Protein AF-A0A964EAK9-F1 (afdb_monomer_lite)

Radius of gyration: 50.0 Å; chains: 1; bounding box: 114×49×132 Å

Sequence (272 aa):
MLSTKRKQGSFWQPLFATLGVVGVLYLIAIIVISNFIPGSWEERGTIGDSFGIVNSVFTALAFAAVVVSLWYQRKELQSTLEEVQASERSHSESLRAQEKAIEALKEQTVALYRPYIVARMEIRESAKFSLIIENTGRTAAKKLRLQTDLDFVYPGGFGYKVQSDQGKLSEAYAFNNEIDTFAPGQKLFYHIAIGGYIREEDPDFQNHSPRFTIEAIYSFDGDERTKEVTVIDLRTFYDGFVDELRSDKALENISKHIESIDQTLKSKLAKL

Structure (mmCIF, N/CA/C/O backbone):
data_AF-A0A964EAK9-F1
#
_entry.id   AF-A0A964EAK9-F1
#
loop_
_atom_site.group_PDB
_atom_site.id
_atom_site.type_symbol
_atom_site.label_atom_id
_atom_site.label_alt_id
_atom_site.label_comp_id
_atom_site.label_asym_id
_atom_site.label_entity_id
_atom_site.label_seq_id
_atom_site.pdbx_PDB_ins_code
_atom_site.Cartn_x
_atom_site.Cartn_y
_atom_site.Cartn_z
_atom_site.occupancy
_atom_site.B_iso_or_equiv
_atom_site.auth_seq_id
_atom_site.auth_comp_id
_atom_site.auth_asym_id
_atom_site.auth_atom_id
_atom_site.pdbx_PDB_model_num
ATOM 1 N N . MET A 1 1 ? 7.700 -25.586 -33.124 1.00 43.12 1 MET A N 1
ATOM 2 C CA . MET A 1 1 ? 8.738 -26.334 -33.865 1.00 43.12 1 MET A CA 1
ATOM 3 C C . MET A 1 1 ? 8.634 -25.951 -35.343 1.00 43.12 1 MET A C 1
ATOM 5 O O . MET A 1 1 ? 7.925 -26.604 -36.088 1.00 43.12 1 MET A O 1
ATOM 9 N N . LEU A 1 2 ? 9.252 -24.839 -35.756 1.00 40.69 2 LEU A N 1
ATOM 10 C CA . LEU A 1 2 ? 9.364 -24.444 -37.168 1.00 40.69 2 LEU A CA 1
ATOM 11 C C . LEU A 1 2 ? 10.773 -23.885 -37.380 1.00 40.69 2 LEU A C 1
ATOM 13 O O . LEU A 1 2 ? 11.074 -22.752 -37.020 1.00 40.69 2 LEU A O 1
ATOM 17 N N . SER A 1 3 ? 11.653 -24.747 -37.886 1.00 47.12 3 SER A N 1
ATOM 18 C CA . SER A 1 3 ? 13.026 -24.421 -38.259 1.00 47.12 3 SER A CA 1
ATOM 19 C C . SER A 1 3 ? 13.022 -23.857 -39.677 1.00 47.12 3 SER A C 1
ATOM 21 O O . SER A 1 3 ? 12.903 -24.596 -40.653 1.00 47.12 3 SER A O 1
ATOM 23 N N . THR A 1 4 ? 13.152 -22.542 -39.811 1.00 51.62 4 THR A N 1
ATOM 24 C CA . THR A 1 4 ? 13.467 -21.904 -41.089 1.00 51.62 4 THR A CA 1
ATOM 25 C C . THR A 1 4 ? 14.982 -21.935 -41.290 1.00 51.62 4 THR A C 1
ATOM 27 O O . THR A 1 4 ? 15.719 -21.050 -40.858 1.00 51.62 4 THR A O 1
ATOM 30 N N . LYS A 1 5 ? 15.475 -22.983 -41.963 1.00 50.75 5 LYS A N 1
ATOM 31 C CA . LYS A 1 5 ? 16.841 -23.013 -42.508 1.00 50.75 5 LYS A CA 1
ATOM 32 C C . LYS A 1 5 ? 16.989 -21.901 -43.555 1.00 50.75 5 LYS A C 1
ATOM 34 O O . LYS A 1 5 ? 16.671 -22.097 -44.726 1.00 50.75 5 LYS A O 1
ATOM 39 N N . ARG A 1 6 ? 17.499 -20.733 -43.152 1.00 48.44 6 ARG A N 1
ATOM 40 C CA . ARG A 1 6 ? 18.043 -19.743 -44.093 1.00 48.44 6 ARG A CA 1
ATOM 41 C C . ARG A 1 6 ? 19.269 -20.360 -44.767 1.00 48.44 6 ARG A C 1
ATOM 43 O O . ARG A 1 6 ? 20.269 -20.623 -44.105 1.00 48.44 6 ARG A O 1
ATOM 50 N N . LYS A 1 7 ? 19.193 -20.595 -46.083 1.00 55.94 7 LYS A N 1
ATOM 51 C CA . LYS A 1 7 ? 20.372 -20.840 -46.924 1.00 55.94 7 LYS A CA 1
ATOM 52 C C . LYS A 1 7 ? 21.307 -19.638 -46.763 1.00 55.94 7 LYS A C 1
ATOM 54 O O . LYS A 1 7 ? 21.027 -18.571 -47.301 1.00 55.94 7 LYS A O 1
ATOM 59 N N . GLN A 1 8 ? 22.396 -19.808 -46.017 1.00 55.97 8 GLN A N 1
ATOM 60 C CA . GLN A 1 8 ? 23.551 -18.920 -46.097 1.00 55.97 8 GLN A CA 1
ATOM 61 C C . GLN A 1 8 ? 24.128 -19.068 -47.508 1.00 55.97 8 GLN A C 1
ATOM 63 O O . GLN A 1 8 ? 24.876 -20.001 -47.791 1.00 55.97 8 GLN A O 1
ATOM 68 N N . GLY A 1 9 ? 23.711 -18.193 -48.426 1.00 59.78 9 GLY A N 1
ATOM 69 C CA . GLY A 1 9 ? 24.429 -18.002 -49.680 1.00 59.78 9 GLY A CA 1
ATOM 70 C C . GLY A 1 9 ? 25.862 -17.607 -49.338 1.00 59.78 9 GLY A C 1
ATOM 71 O O . GLY A 1 9 ? 26.072 -16.715 -48.517 1.00 59.78 9 GLY A O 1
ATOM 72 N N . SER A 1 10 ? 26.837 -18.326 -49.891 1.00 66.38 10 SER A N 1
ATOM 73 C CA . SER A 1 10 ? 28.249 -18.082 -49.610 1.00 66.38 10 SER A CA 1
ATOM 74 C C . SER A 1 10 ? 28.612 -16.676 -50.085 1.00 66.38 10 SER A C 1
ATOM 76 O O . SER A 1 10 ? 28.686 -16.416 -51.285 1.00 66.38 10 SER A O 1
ATOM 78 N N . PHE A 1 11 ? 28.823 -15.776 -49.121 1.00 72.25 11 PHE A N 1
ATOM 79 C CA . PHE A 1 11 ? 29.153 -14.356 -49.299 1.00 72.25 11 PHE A CA 1
ATOM 80 C C . PHE A 1 11 ? 30.316 -14.112 -50.280 1.00 72.25 11 PHE A C 1
ATOM 82 O O . PHE A 1 11 ? 30.415 -13.054 -50.892 1.00 72.25 11 PHE A O 1
ATOM 89 N N . TRP A 1 12 ? 31.167 -15.119 -50.482 1.00 71.69 12 TRP A N 1
ATOM 90 C CA . TRP A 1 12 ? 32.366 -15.054 -51.311 1.00 71.69 12 TRP A CA 1
ATOM 91 C C . TRP A 1 12 ? 32.126 -15.292 -52.810 1.00 71.69 12 TRP A C 1
ATOM 93 O O . TRP A 1 12 ? 32.946 -14.888 -53.631 1.00 71.69 12 TRP A O 1
ATOM 103 N N . GLN A 1 13 ? 31.007 -15.912 -53.199 1.00 81.19 13 GLN A N 1
ATOM 104 C CA . GLN A 1 13 ? 30.692 -16.203 -54.606 1.00 81.19 13 GLN A CA 1
ATOM 105 C C . GLN A 1 13 ? 30.657 -14.962 -55.526 1.00 81.19 13 GLN A C 1
ATOM 107 O O . GLN A 1 13 ? 31.293 -15.009 -56.582 1.00 81.19 13 GLN A O 1
ATOM 112 N N . PRO A 1 14 ? 29.992 -13.841 -55.171 1.00 81.44 14 PRO A N 1
ATOM 113 C CA . PRO A 1 14 ? 29.972 -12.654 -56.032 1.00 81.44 14 PRO A CA 1
ATOM 114 C C . PRO A 1 14 ? 31.342 -11.968 -56.147 1.00 81.44 14 PRO A C 1
ATOM 116 O O . PRO A 1 14 ? 31.637 -11.365 -57.180 1.00 81.44 14 PRO A O 1
ATOM 119 N N . LEU A 1 15 ? 32.195 -12.090 -55.125 1.00 81.62 15 LEU A N 1
ATOM 120 C CA . LEU A 1 15 ? 33.544 -11.523 -55.124 1.00 81.62 15 LEU A CA 1
ATOM 121 C C . LEU A 1 15 ? 34.463 -12.264 -56.107 1.00 81.62 15 LEU A C 1
ATOM 123 O O . LEU A 1 15 ? 35.148 -11.640 -56.912 1.00 81.62 15 LEU A O 1
ATOM 127 N N . PHE A 1 16 ? 34.446 -13.600 -56.090 1.00 86.44 16 PHE A N 1
ATOM 128 C CA . PHE A 1 16 ? 35.247 -14.390 -57.031 1.00 86.44 16 PHE A CA 1
ATOM 129 C C . PHE A 1 16 ? 34.753 -14.249 -58.473 1.00 86.44 16 PHE A C 1
ATOM 131 O O . PHE A 1 16 ? 35.566 -14.205 -59.394 1.00 86.44 16 PHE A O 1
ATOM 138 N N . ALA A 1 17 ? 33.438 -14.117 -58.674 1.00 85.12 17 ALA A N 1
ATOM 139 C CA . ALA A 1 17 ? 32.869 -13.865 -59.993 1.00 85.12 17 ALA A CA 1
ATOM 140 C C . ALA A 1 17 ? 33.316 -12.506 -60.559 1.00 85.12 17 ALA A C 1
ATOM 142 O O . ALA A 1 17 ? 33.742 -12.435 -61.711 1.00 85.12 17 ALA A O 1
ATOM 143 N N . THR A 1 18 ? 33.283 -11.438 -59.754 1.00 84.19 18 THR A N 1
ATOM 144 C CA . THR A 1 18 ? 33.734 -10.107 -60.197 1.00 84.19 18 THR A CA 1
ATOM 145 C C . THR A 1 18 ? 35.238 -10.065 -60.459 1.00 84.19 18 THR A C 1
ATOM 147 O O . THR A 1 18 ? 35.647 -9.573 -61.509 1.00 84.19 18 THR A O 1
ATOM 150 N N . LEU A 1 19 ? 36.063 -10.653 -59.587 1.00 86.56 19 LEU A N 1
ATOM 151 C CA . LEU A 1 19 ? 37.509 -10.761 -59.817 1.00 86.56 19 LEU A CA 1
ATOM 152 C C . LEU A 1 19 ? 37.843 -11.552 -61.090 1.00 86.56 19 LEU A C 1
ATOM 154 O O . LEU A 1 19 ? 38.715 -11.140 -61.855 1.00 86.56 19 LEU A O 1
ATOM 158 N N . GLY A 1 20 ? 37.127 -12.650 -61.351 1.00 88.25 20 GLY A N 1
ATOM 159 C CA . GLY A 1 20 ? 37.294 -13.442 -62.570 1.00 88.25 20 GLY A CA 1
ATOM 160 C C . GLY A 1 20 ? 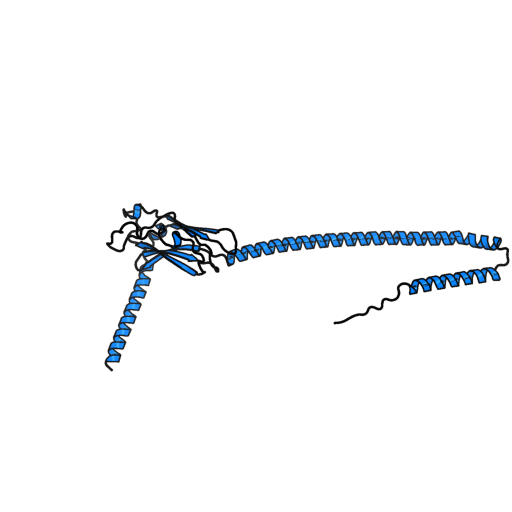36.978 -12.645 -63.836 1.00 88.25 20 GLY A C 1
ATOM 161 O O . GLY A 1 20 ? 37.767 -12.654 -64.779 1.00 88.25 20 GLY A O 1
ATOM 162 N N . VAL A 1 21 ? 35.869 -11.897 -63.842 1.00 88.75 21 VAL A N 1
ATOM 163 C CA . VAL A 1 21 ? 35.487 -11.033 -64.974 1.00 88.75 21 VAL A CA 1
ATOM 164 C C . VAL A 1 21 ? 36.539 -9.953 -65.225 1.00 88.75 21 VAL A C 1
ATOM 166 O O . VAL A 1 21 ? 36.952 -9.759 -66.367 1.00 88.75 21 VAL A O 1
ATOM 169 N N . VAL A 1 22 ? 37.021 -9.286 -64.173 1.00 88.19 22 VAL A N 1
ATOM 170 C CA . VAL A 1 22 ? 38.069 -8.258 -64.294 1.00 88.19 22 VAL A CA 1
ATOM 171 C C . VAL A 1 22 ? 39.365 -8.856 -64.849 1.00 88.19 22 VAL A C 1
ATOM 173 O O . VAL A 1 22 ? 39.965 -8.277 -65.753 1.00 88.19 22 VAL A O 1
ATOM 176 N N . GLY A 1 23 ? 39.768 -10.038 -64.373 1.00 87.06 23 GLY A N 1
ATOM 177 C CA . GLY A 1 23 ? 40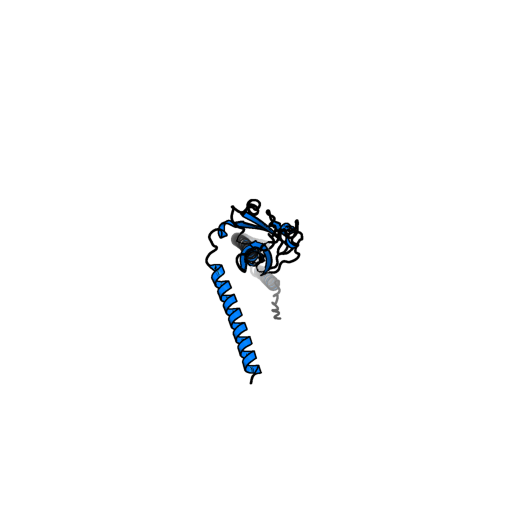.954 -10.737 -64.872 1.00 87.06 23 GLY A CA 1
ATOM 178 C C . GLY A 1 23 ? 40.854 -11.105 -66.355 1.00 87.06 23 GLY A C 1
ATOM 179 O O . GLY A 1 23 ? 41.803 -10.896 -67.109 1.00 87.06 23 GLY A O 1
ATOM 180 N N . VAL A 1 24 ? 39.692 -11.588 -66.804 1.00 89.00 24 VAL A N 1
ATOM 181 C CA . VAL A 1 24 ? 39.451 -11.907 -68.221 1.00 89.00 24 VAL A CA 1
ATOM 182 C C . VAL A 1 24 ? 39.488 -10.648 -69.089 1.00 89.00 24 VAL A C 1
ATOM 184 O O . VAL A 1 24 ? 40.135 -10.652 -70.135 1.00 89.00 24 VAL A O 1
ATOM 187 N N . LEU A 1 25 ? 38.858 -9.554 -68.649 1.00 85.25 25 LEU A N 1
ATOM 188 C CA . LEU A 1 25 ? 38.895 -8.274 -69.365 1.00 85.25 25 LEU A CA 1
ATOM 189 C C . LEU A 1 25 ? 40.326 -7.731 -69.497 1.00 85.25 25 LEU A C 1
ATOM 191 O O . LEU A 1 25 ? 40.692 -7.223 -70.556 1.00 85.25 25 LEU A O 1
ATOM 195 N N . TYR A 1 26 ? 41.152 -7.893 -68.462 1.00 83.81 26 TYR A N 1
ATOM 196 C CA . TYR A 1 26 ? 42.561 -7.502 -68.494 1.00 83.81 26 TYR A CA 1
ATOM 197 C C . TYR A 1 26 ? 43.376 -8.325 -69.505 1.00 83.81 26 TYR A C 1
ATOM 199 O O . TYR A 1 26 ? 44.134 -7.762 -70.296 1.00 83.81 26 TYR A O 1
ATOM 207 N N . LEU A 1 27 ? 43.177 -9.648 -69.549 1.00 84.94 27 LEU A N 1
ATOM 208 C CA . LEU A 1 27 ? 43.829 -10.518 -70.537 1.00 84.94 27 LEU A CA 1
ATOM 209 C C . LEU A 1 27 ? 43.410 -10.171 -71.972 1.00 84.94 27 LEU A C 1
ATOM 211 O O . LEU A 1 27 ? 44.261 -10.106 -72.859 1.00 84.94 27 LEU A O 1
ATOM 215 N N . ILE A 1 28 ? 42.122 -9.895 -72.199 1.00 83.88 28 ILE A N 1
ATOM 216 C CA . ILE A 1 28 ? 41.612 -9.449 -73.503 1.00 83.88 28 ILE A CA 1
ATOM 217 C C . ILE A 1 28 ? 42.276 -8.130 -73.912 1.00 83.88 28 ILE A C 1
ATOM 219 O O . ILE A 1 28 ? 42.725 -8.012 -75.050 1.00 83.88 28 ILE A O 1
ATOM 223 N N . ALA A 1 29 ? 42.403 -7.165 -72.997 1.00 79.12 29 ALA A N 1
ATOM 224 C CA . ALA A 1 29 ? 43.066 -5.893 -73.280 1.00 79.12 29 ALA A CA 1
ATOM 225 C C . ALA A 1 29 ? 44.529 -6.089 -73.722 1.00 79.12 29 ALA A C 1
ATOM 227 O O . ALA A 1 29 ? 44.946 -5.509 -74.723 1.00 79.12 29 ALA A O 1
ATOM 228 N N . ILE A 1 30 ? 45.287 -6.966 -73.052 1.00 78.50 30 ILE A N 1
ATOM 229 C CA . ILE A 1 30 ? 46.668 -7.310 -73.441 1.00 78.50 30 ILE A CA 1
ATOM 230 C C . ILE A 1 30 ? 46.713 -7.951 -74.837 1.00 78.50 30 ILE A C 1
ATOM 232 O O . ILE A 1 30 ? 47.551 -7.584 -75.667 1.00 78.50 30 ILE A O 1
ATOM 236 N N . ILE A 1 31 ? 45.808 -8.890 -75.125 1.00 82.31 31 ILE A N 1
ATOM 237 C CA . ILE A 1 31 ? 45.753 -9.578 -76.425 1.00 82.31 31 ILE A CA 1
ATOM 238 C C . ILE A 1 31 ? 45.423 -8.583 -77.546 1.00 82.31 31 ILE A C 1
ATOM 240 O O . ILE A 1 31 ? 46.074 -8.595 -78.590 1.00 82.31 31 ILE A O 1
ATOM 244 N N . VAL A 1 32 ? 44.463 -7.684 -77.330 1.00 79.69 32 VAL A N 1
ATOM 245 C CA . VAL A 1 32 ? 44.079 -6.662 -78.314 1.00 79.69 32 VAL A CA 1
ATOM 246 C C . VAL A 1 32 ? 45.226 -5.677 -78.557 1.00 79.69 32 VAL A C 1
ATOM 248 O O . VAL A 1 32 ? 45.595 -5.455 -79.707 1.00 79.69 32 VAL A O 1
ATOM 251 N N . ILE A 1 33 ? 45.853 -5.148 -77.501 1.00 75.62 33 ILE A N 1
ATOM 252 C CA . ILE A 1 33 ? 46.974 -4.198 -77.619 1.00 75.62 33 ILE A CA 1
ATOM 253 C C . ILE A 1 33 ? 48.174 -4.835 -78.334 1.00 75.62 33 ILE A C 1
ATOM 255 O O . ILE A 1 33 ? 48.805 -4.193 -79.174 1.00 75.62 33 ILE A O 1
ATOM 259 N N . SER A 1 34 ? 48.482 -6.104 -78.042 1.00 73.94 34 SER A N 1
ATOM 260 C CA . SER A 1 34 ? 49.633 -6.793 -78.642 1.00 73.94 34 SER A CA 1
ATOM 261 C C . SER A 1 34 ? 49.472 -7.074 -80.140 1.00 73.94 34 SER A C 1
ATOM 263 O O . SER A 1 34 ? 50.474 -7.012 -80.853 1.00 73.94 34 SER A O 1
ATOM 265 N N . ASN A 1 35 ? 48.243 -7.322 -80.615 1.00 75.69 35 ASN A N 1
ATOM 266 C CA . ASN A 1 35 ? 47.956 -7.654 -82.016 1.00 75.69 35 ASN A CA 1
ATOM 267 C C . ASN A 1 35 ? 47.581 -6.444 -82.891 1.00 75.69 35 ASN A C 1
ATOM 269 O O . ASN A 1 35 ? 47.877 -6.460 -84.081 1.00 75.69 35 ASN A O 1
ATOM 273 N N . PHE A 1 36 ? 46.932 -5.409 -82.341 1.00 70.94 36 PHE A N 1
ATOM 274 C CA . PHE A 1 36 ? 46.373 -4.308 -83.146 1.00 70.94 36 PHE A CA 1
ATOM 275 C C . PHE A 1 36 ? 47.199 -3.012 -83.158 1.00 70.94 36 PHE A C 1
ATOM 277 O O . PHE A 1 36 ? 46.970 -2.179 -84.032 1.00 70.94 36 PHE A O 1
ATOM 284 N N . ILE A 1 37 ? 48.155 -2.819 -82.240 1.00 67.38 37 ILE A N 1
ATOM 285 C CA . ILE A 1 37 ? 48.953 -1.580 -82.156 1.00 67.38 37 ILE A CA 1
ATOM 286 C C . ILE A 1 37 ? 50.426 -1.888 -82.472 1.00 67.38 37 ILE A C 1
ATOM 288 O O . ILE A 1 37 ? 51.149 -2.330 -81.579 1.00 67.38 37 ILE A O 1
ATOM 292 N N . PRO A 1 38 ? 50.915 -1.700 -83.709 1.00 63.69 38 PRO A N 1
ATOM 293 C CA . PRO A 1 38 ? 52.335 -1.870 -84.024 1.00 63.69 38 PRO A CA 1
ATOM 294 C C . PRO A 1 38 ? 53.172 -0.744 -83.392 1.00 63.69 38 PRO A C 1
ATOM 296 O O . PRO A 1 38 ? 52.794 0.419 -83.480 1.00 63.69 38 PRO A O 1
ATOM 299 N N . GLY A 1 39 ? 54.285 -1.091 -82.741 1.00 65.56 39 GLY A N 1
ATOM 300 C CA . GLY A 1 39 ? 55.163 -0.143 -82.039 1.00 65.56 39 GLY A CA 1
ATOM 301 C C . GLY A 1 39 ? 56.001 -0.826 -80.954 1.00 65.56 39 GLY A C 1
ATOM 302 O O . GLY A 1 39 ? 55.727 -1.976 -80.588 1.00 65.56 39 GLY A O 1
ATOM 303 N N . SER A 1 40 ? 57.033 -0.148 -80.448 1.00 72.25 40 SER A N 1
ATOM 304 C CA . SER A 1 40 ? 57.814 -0.640 -79.304 1.00 72.25 40 SER A CA 1
ATOM 305 C C . SER A 1 40 ? 56.955 -0.636 -78.027 1.00 72.25 40 SER A C 1
ATOM 307 O O . SER A 1 40 ? 55.920 0.030 -77.945 1.00 72.25 40 SER A O 1
ATOM 309 N N . TRP A 1 41 ? 57.361 -1.383 -76.994 1.00 69.00 41 TRP A N 1
ATOM 310 C CA . TRP A 1 41 ? 56.665 -1.366 -75.696 1.00 69.00 41 TRP A CA 1
ATOM 311 C C . TRP A 1 41 ? 56.605 0.034 -75.062 1.00 69.00 41 TRP A C 1
ATOM 313 O O . TRP A 1 41 ? 55.721 0.297 -74.252 1.00 69.00 41 TRP A O 1
ATOM 323 N N . GLU A 1 42 ? 57.503 0.929 -75.468 1.00 72.06 42 GLU A N 1
ATOM 324 C CA . GLU A 1 42 ? 57.604 2.303 -74.982 1.00 72.06 42 GLU A CA 1
ATOM 325 C C . GLU A 1 42 ? 56.497 3.202 -75.561 1.00 72.06 42 GLU A C 1
ATOM 327 O O . GLU A 1 42 ? 55.785 3.854 -74.802 1.00 72.06 42 GLU A O 1
ATOM 332 N N . GLU A 1 43 ? 56.237 3.138 -76.874 1.00 67.69 43 GLU A N 1
ATOM 333 C CA . GLU A 1 43 ? 55.142 3.888 -77.524 1.00 67.69 43 GLU A CA 1
ATOM 334 C C . GLU A 1 43 ? 53.756 3.435 -77.033 1.00 67.69 43 GLU A C 1
ATOM 336 O O . GLU A 1 43 ? 52.837 4.240 -76.858 1.00 67.69 43 GLU A O 1
ATOM 341 N N . ARG A 1 44 ? 53.606 2.134 -76.745 1.00 72.44 44 ARG A N 1
ATOM 342 C CA . ARG A 1 44 ? 52.387 1.570 -76.137 1.00 72.44 44 ARG A CA 1
ATOM 343 C C . ARG A 1 44 ? 52.196 2.043 -74.688 1.00 72.44 44 ARG A C 1
ATOM 345 O O . ARG A 1 44 ? 51.056 2.190 -74.248 1.00 72.44 44 ARG A O 1
ATOM 352 N N . GLY A 1 45 ? 53.288 2.313 -73.970 1.00 71.56 45 GLY A N 1
ATOM 353 C CA . GLY A 1 45 ? 53.278 2.893 -72.625 1.00 71.56 45 GLY A CA 1
ATOM 354 C C . GLY A 1 45 ? 52.724 4.319 -72.598 1.00 71.56 45 GLY A C 1
ATOM 355 O O . GLY A 1 45 ? 51.861 4.616 -71.778 1.00 71.56 45 GLY A O 1
ATOM 356 N N . THR A 1 46 ? 53.100 5.166 -73.561 1.00 71.69 46 THR A N 1
ATOM 357 C CA . THR A 1 46 ? 52.620 6.561 -73.658 1.00 71.69 46 THR A CA 1
ATOM 358 C C . THR A 1 46 ? 51.108 6.659 -73.916 1.00 71.69 46 THR A C 1
ATOM 360 O O . THR A 1 46 ? 50.427 7.568 -73.428 1.00 71.69 46 THR A O 1
ATOM 363 N N . ILE A 1 47 ? 50.547 5.691 -74.649 1.00 70.38 47 ILE A N 1
ATOM 364 C CA . ILE A 1 47 ? 49.090 5.555 -74.802 1.00 70.38 47 ILE A CA 1
ATOM 365 C C . ILE A 1 47 ? 48.449 5.220 -73.447 1.00 70.38 47 ILE A C 1
ATOM 367 O O . ILE A 1 47 ? 47.429 5.809 -73.096 1.00 70.38 47 ILE A O 1
ATOM 371 N N . GLY A 1 48 ? 49.061 4.330 -72.659 1.00 70.31 48 GLY A N 1
ATOM 372 C CA . GLY A 1 48 ? 48.638 4.015 -71.290 1.00 70.31 48 GLY A CA 1
ATOM 373 C C . GLY A 1 48 ? 48.673 5.225 -70.350 1.00 70.31 48 GLY A C 1
ATOM 374 O O . GLY A 1 48 ? 47.710 5.453 -69.617 1.00 70.31 48 GLY A O 1
ATOM 375 N N . ASP A 1 49 ? 49.715 6.055 -70.438 1.00 76.75 49 ASP A N 1
ATOM 376 C CA . ASP A 1 49 ? 49.850 7.282 -69.638 1.00 76.75 49 ASP A CA 1
ATOM 377 C C . ASP A 1 49 ? 48.721 8.289 -69.913 1.00 76.75 49 ASP A C 1
ATOM 379 O O . ASP A 1 49 ? 48.249 8.977 -69.004 1.00 76.75 49 ASP A O 1
ATOM 383 N N . SER A 1 50 ? 48.195 8.313 -71.142 1.00 76.88 50 SER A N 1
ATOM 384 C CA . SER A 1 50 ? 47.054 9.161 -71.515 1.00 76.88 50 SER A CA 1
ATOM 385 C C . SER A 1 50 ? 45.751 8.755 -70.805 1.00 76.88 50 SER A C 1
ATOM 387 O O . SER A 1 50 ? 44.894 9.600 -70.532 1.00 76.88 50 SER A O 1
ATOM 389 N N . PHE A 1 51 ? 45.608 7.480 -70.419 1.00 78.44 51 PHE A N 1
ATOM 390 C CA . PHE A 1 51 ? 44.482 6.999 -69.607 1.00 78.44 51 PHE A CA 1
ATOM 391 C C . PHE A 1 51 ? 44.652 7.278 -68.105 1.00 78.44 51 PHE A C 1
ATOM 393 O O . PHE A 1 51 ? 43.688 7.140 -67.347 1.00 78.44 51 PHE A O 1
ATOM 400 N N . GLY A 1 52 ? 45.828 7.738 -67.659 1.00 77.31 52 GLY A N 1
ATOM 401 C CA . GLY A 1 52 ? 46.083 8.109 -66.265 1.00 77.31 52 GLY A CA 1
ATOM 402 C C . GLY A 1 52 ? 45.169 9.231 -65.764 1.00 77.31 52 GLY A C 1
ATOM 403 O O . GLY A 1 52 ? 44.692 9.175 -64.628 1.00 77.31 52 GLY A O 1
ATOM 404 N N . ILE A 1 53 ? 44.837 10.201 -66.626 1.00 83.19 53 ILE A N 1
ATOM 405 C CA . ILE A 1 53 ? 43.878 11.275 -66.310 1.00 83.19 53 ILE A CA 1
ATOM 406 C C . ILE A 1 53 ? 42.476 10.693 -66.093 1.00 83.19 53 ILE A C 1
ATOM 408 O O . ILE A 1 53 ? 41.823 11.009 -65.100 1.00 83.19 53 ILE A O 1
ATOM 412 N N . VAL A 1 54 ? 42.031 9.789 -66.971 1.00 83.38 54 VAL A N 1
ATOM 413 C CA . VAL A 1 54 ? 40.713 9.135 -66.873 1.00 83.38 54 VAL A CA 1
ATOM 414 C C . VAL A 1 54 ? 40.613 8.290 -65.599 1.00 83.38 54 VAL A C 1
ATOM 416 O O . VAL A 1 54 ? 39.622 8.383 -64.874 1.00 83.38 54 VAL A O 1
ATOM 419 N N . ASN A 1 55 ? 41.659 7.526 -65.272 1.00 84.88 55 ASN A N 1
ATOM 420 C CA . ASN A 1 55 ? 41.718 6.736 -64.043 1.00 84.88 55 ASN A CA 1
ATOM 421 C C . ASN A 1 55 ? 41.724 7.618 -62.782 1.00 84.88 55 ASN A C 1
ATOM 423 O O . ASN A 1 55 ? 41.064 7.302 -61.792 1.00 84.88 55 ASN A O 1
ATOM 427 N N . SER A 1 56 ? 42.424 8.754 -62.824 1.00 91.19 56 SER A N 1
ATOM 428 C CA . SER A 1 56 ? 42.461 9.712 -61.714 1.00 91.19 56 SER A CA 1
ATOM 429 C C . SER A 1 56 ? 41.093 10.352 -61.475 1.00 91.19 56 SER A C 1
ATOM 431 O O . SER A 1 56 ? 40.662 10.460 -60.328 1.00 91.19 56 SER A O 1
ATOM 433 N N . VAL A 1 57 ? 40.363 10.704 -62.541 1.00 89.94 57 VAL A N 1
ATOM 434 C CA . VAL A 1 57 ? 38.985 11.216 -62.445 1.00 89.94 57 VAL A CA 1
ATOM 435 C C . VAL A 1 57 ? 38.045 10.150 -61.888 1.00 89.94 57 VAL A C 1
ATOM 437 O O . VAL A 1 57 ? 37.265 10.440 -60.982 1.00 89.94 57 VAL A O 1
ATOM 440 N N . PHE A 1 58 ? 38.138 8.907 -62.366 1.00 88.75 58 PHE A N 1
ATOM 441 C CA . PHE A 1 58 ? 37.313 7.814 -61.849 1.00 88.75 58 PHE A CA 1
ATOM 442 C C . PHE A 1 58 ? 37.597 7.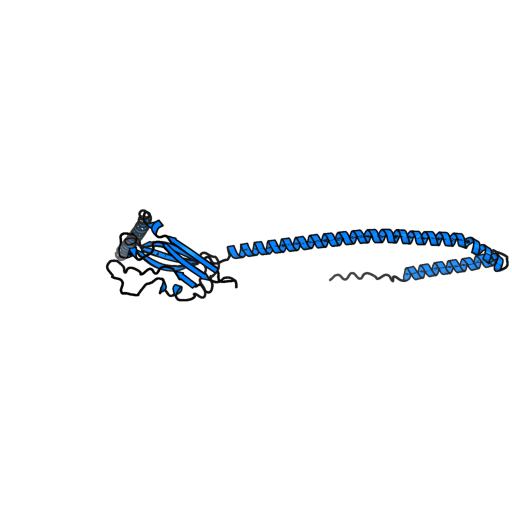536 -60.366 1.00 88.75 58 PHE A C 1
ATOM 444 O O . PHE A 1 58 ? 36.667 7.389 -59.575 1.00 88.75 58 PHE A O 1
ATOM 451 N N . THR A 1 59 ? 38.870 7.553 -59.964 1.00 93.69 59 THR A N 1
ATOM 452 C CA . THR A 1 59 ? 39.286 7.392 -58.563 1.00 93.69 59 THR A CA 1
ATOM 453 C C . THR A 1 59 ? 38.775 8.542 -57.692 1.00 93.69 59 THR A C 1
ATOM 455 O O . THR A 1 59 ? 38.243 8.299 -56.609 1.00 93.69 59 THR A O 1
ATOM 458 N N . ALA A 1 60 ? 38.864 9.788 -58.168 1.00 93.12 60 ALA A N 1
ATOM 459 C CA . ALA A 1 60 ? 38.342 10.954 -57.460 1.00 93.12 60 ALA A CA 1
ATOM 460 C C . ALA A 1 60 ? 36.812 10.898 -57.296 1.00 93.12 60 ALA A C 1
ATOM 462 O O . ALA A 1 60 ? 36.300 11.204 -56.221 1.00 93.12 60 ALA A O 1
ATOM 463 N N . LEU A 1 61 ? 36.080 10.457 -58.324 1.00 94.56 61 LEU A N 1
ATOM 464 C CA . LEU A 1 61 ? 34.627 10.273 -58.262 1.00 94.56 61 LEU A CA 1
ATOM 465 C C . LEU A 1 61 ? 34.225 9.131 -57.324 1.00 94.56 61 LEU A C 1
ATOM 467 O O . LEU A 1 61 ? 33.295 9.291 -56.535 1.00 94.56 61 LEU A O 1
ATOM 471 N N . ALA A 1 62 ? 34.936 8.003 -57.360 1.00 94.62 62 ALA A N 1
ATOM 472 C CA . ALA A 1 62 ? 34.715 6.899 -56.431 1.00 94.62 62 ALA A CA 1
ATOM 473 C C . ALA A 1 62 ? 34.965 7.340 -54.980 1.00 94.62 62 ALA A C 1
ATOM 475 O O . ALA A 1 62 ? 34.158 7.055 -54.095 1.00 94.62 62 ALA A O 1
ATOM 476 N N . PHE A 1 63 ? 36.035 8.105 -54.740 1.00 96.06 63 PHE A N 1
ATOM 477 C CA . PHE A 1 63 ? 36.313 8.685 -53.429 1.00 96.06 63 PHE A CA 1
ATOM 478 C C . PHE A 1 63 ? 35.220 9.671 -52.994 1.00 96.06 63 PHE A C 1
ATOM 480 O O . PHE A 1 63 ? 34.741 9.591 -51.864 1.00 96.06 63 PHE A O 1
ATOM 487 N N . ALA A 1 64 ? 34.754 10.546 -53.890 1.00 96.62 64 ALA A N 1
ATOM 488 C CA . ALA A 1 64 ? 33.646 11.456 -53.609 1.00 96.62 64 ALA A CA 1
ATOM 489 C C . ALA A 1 64 ? 32.358 10.697 -53.241 1.00 96.62 64 ALA A C 1
ATOM 491 O O . ALA A 1 64 ? 31.688 11.060 -52.274 1.00 96.62 64 ALA A O 1
ATOM 492 N N . ALA A 1 65 ? 32.042 9.605 -53.946 1.00 95.31 65 ALA A N 1
ATOM 493 C CA . ALA A 1 65 ? 30.903 8.748 -53.625 1.00 95.31 65 ALA A CA 1
ATOM 494 C C . ALA A 1 65 ? 31.028 8.122 -52.223 1.00 95.31 65 ALA A C 1
ATOM 496 O O . ALA A 1 65 ? 30.057 8.119 -51.464 1.00 95.31 65 ALA A O 1
ATOM 497 N N . VAL A 1 66 ? 32.227 7.664 -51.839 1.00 96.81 66 VAL A N 1
ATOM 498 C CA . VAL A 1 66 ? 32.498 7.167 -50.479 1.00 96.81 66 VAL A CA 1
ATOM 499 C C . VAL A 1 66 ? 32.288 8.271 -49.443 1.00 96.81 66 VAL A C 1
ATOM 501 O O . VAL A 1 66 ? 31.576 8.047 -48.467 1.00 96.81 66 VAL A O 1
ATOM 504 N N . VAL A 1 67 ? 32.823 9.475 -49.659 1.00 96.75 67 VAL A N 1
ATOM 505 C CA . VAL A 1 67 ? 32.652 10.610 -48.732 1.00 96.75 67 VAL A CA 1
ATOM 506 C C . VAL A 1 67 ? 31.175 10.970 -48.547 1.00 96.75 67 VAL A C 1
ATOM 508 O O . VAL A 1 67 ? 30.725 11.135 -47.413 1.00 96.75 67 VAL A O 1
ATOM 511 N N . VAL A 1 68 ? 30.398 11.031 -49.633 1.00 97.12 68 VAL A N 1
ATOM 512 C CA . VAL A 1 68 ? 28.947 11.283 -49.571 1.00 97.12 68 VAL A CA 1
ATOM 513 C C . VAL A 1 68 ? 28.229 10.167 -48.811 1.00 97.12 68 VAL A C 1
ATOM 515 O O . VAL A 1 68 ? 27.373 10.450 -47.972 1.00 97.12 68 VAL A O 1
ATOM 518 N N . SER A 1 69 ? 28.600 8.906 -49.048 1.00 96.75 69 SER A N 1
ATOM 519 C CA . SER A 1 69 ? 28.010 7.771 -48.332 1.00 96.75 69 SER A CA 1
ATOM 520 C C . SER A 1 69 ? 28.299 7.821 -46.828 1.00 96.75 69 SER A C 1
ATOM 522 O O . SER A 1 69 ? 27.384 7.638 -46.032 1.00 96.75 69 SER A O 1
ATOM 524 N N . LEU A 1 70 ? 29.530 8.158 -46.426 1.00 96.50 70 LEU A N 1
ATOM 525 C CA . LEU A 1 70 ? 29.916 8.312 -45.022 1.00 96.50 70 LEU A CA 1
ATOM 526 C C . LEU A 1 70 ? 29.175 9.474 -44.359 1.00 96.50 70 LEU A C 1
ATOM 528 O O . LEU A 1 70 ? 28.757 9.369 -43.207 1.00 96.50 70 LEU A O 1
ATOM 532 N N . TRP A 1 71 ? 28.978 10.575 -45.087 1.00 96.50 71 TRP A N 1
ATOM 533 C CA . TRP A 1 71 ? 28.176 11.695 -44.605 1.00 96.50 71 TRP A CA 1
ATOM 534 C C . TRP A 1 71 ? 26.723 11.276 -44.345 1.00 96.50 71 TRP A C 1
ATOM 536 O O . TRP A 1 71 ? 26.171 11.600 -43.292 1.00 96.50 71 TRP A O 1
ATOM 546 N N . TYR A 1 72 ? 26.128 10.496 -45.253 1.00 97.00 72 TYR A N 1
ATOM 547 C CA . TYR A 1 72 ? 24.772 9.978 -45.079 1.00 97.00 72 TYR A CA 1
ATOM 548 C C . TYR A 1 72 ? 24.677 8.973 -43.920 1.00 97.00 72 TYR A C 1
ATOM 550 O O . TYR A 1 72 ? 23.808 9.115 -43.064 1.00 97.00 72 TYR A O 1
ATOM 558 N N . GLN A 1 73 ? 25.617 8.025 -43.827 1.00 96.31 73 GLN A N 1
ATOM 559 C CA . GLN A 1 73 ? 25.696 7.061 -42.720 1.00 96.31 73 GLN A CA 1
ATOM 560 C C . GLN A 1 73 ? 25.824 7.762 -41.364 1.00 96.31 73 GLN A C 1
ATOM 562 O O . GLN A 1 73 ? 25.163 7.382 -40.400 1.00 96.31 73 GLN A O 1
ATOM 567 N N . ARG A 1 74 ? 26.633 8.826 -41.276 1.00 96.62 74 ARG A N 1
ATOM 568 C CA . ARG A 1 74 ? 26.749 9.629 -40.052 1.00 96.62 74 ARG A CA 1
ATOM 569 C C . ARG A 1 74 ? 25.418 10.275 -39.672 1.00 96.62 74 ARG A C 1
ATOM 571 O O . ARG A 1 74 ? 25.087 10.305 -38.490 1.00 96.62 74 ARG A O 1
ATOM 578 N N . LYS A 1 75 ? 24.673 10.795 -40.650 1.00 96.12 75 LYS A N 1
ATOM 579 C CA . LYS A 1 75 ? 23.357 11.405 -40.420 1.00 96.12 75 LYS A CA 1
ATOM 580 C C . LYS A 1 75 ? 22.344 10.376 -39.909 1.00 96.12 75 LYS A C 1
ATOM 582 O O . LYS A 1 75 ? 21.612 10.665 -38.970 1.00 96.12 75 LYS A O 1
ATOM 587 N N . GLU A 1 76 ? 22.335 9.180 -40.491 1.00 96.56 76 GLU A N 1
ATOM 588 C CA . GLU A 1 76 ? 21.474 8.077 -40.049 1.00 96.56 76 GLU A CA 1
ATOM 589 C C . GLU A 1 76 ? 21.808 7.646 -38.615 1.00 96.56 76 GLU A C 1
ATOM 591 O O . GLU A 1 76 ? 20.917 7.588 -37.773 1.00 96.56 76 GLU A O 1
ATOM 596 N N . LEU A 1 77 ? 23.097 7.477 -38.296 1.00 96.25 77 LEU A N 1
ATOM 597 C CA . LEU A 1 77 ? 23.552 7.153 -36.940 1.00 96.25 77 LEU A CA 1
ATOM 598 C C . LEU A 1 77 ? 23.121 8.195 -35.904 1.00 96.25 77 LEU A C 1
ATOM 600 O O . LEU A 1 77 ? 22.741 7.831 -34.795 1.00 96.25 77 LEU A O 1
ATOM 604 N N . GLN A 1 78 ? 23.178 9.483 -36.248 1.00 96.06 78 GLN A N 1
ATOM 605 C CA . GLN A 1 78 ? 22.707 10.544 -35.355 1.00 96.06 78 GLN A CA 1
ATOM 606 C C . GLN A 1 78 ? 21.210 10.407 -35.064 1.00 96.06 78 GLN A C 1
ATOM 608 O O . GLN A 1 78 ? 20.827 10.443 -33.898 1.00 96.06 78 GLN A O 1
ATOM 613 N N . SER A 1 79 ? 20.395 10.151 -36.091 1.00 95.88 79 SER A N 1
ATOM 614 C CA . SER A 1 79 ? 18.958 9.893 -35.925 1.00 95.88 79 SER A CA 1
ATOM 615 C C . SER A 1 79 ? 18.703 8.672 -35.039 1.00 95.88 79 SER A C 1
ATOM 617 O O . SER A 1 79 ? 17.911 8.740 -34.104 1.00 95.88 79 SER A O 1
ATOM 619 N N . THR A 1 80 ? 19.422 7.568 -35.271 1.00 95.06 80 THR A N 1
ATOM 620 C CA . THR A 1 80 ? 19.294 6.355 -34.451 1.00 95.06 80 THR A CA 1
ATOM 621 C C . THR A 1 80 ? 19.637 6.624 -32.987 1.00 95.06 80 THR A C 1
ATOM 623 O O . THR A 1 80 ? 18.948 6.141 -32.093 1.00 95.06 80 THR A O 1
ATOM 626 N N . LEU A 1 81 ? 20.687 7.406 -32.714 1.00 96.44 81 LEU A N 1
ATOM 627 C CA . LEU A 1 81 ? 21.052 7.762 -31.343 1.00 96.44 81 LEU A CA 1
ATOM 628 C C . LEU A 1 81 ? 19.981 8.625 -30.670 1.00 96.44 81 LEU A C 1
ATOM 630 O O . LEU A 1 81 ? 19.684 8.402 -29.498 1.00 96.44 81 LEU A O 1
ATOM 634 N N . GLU A 1 82 ? 19.394 9.581 -31.388 1.00 96.75 82 GLU A N 1
ATOM 635 C CA . GLU A 1 82 ? 18.295 10.404 -30.874 1.00 96.75 82 GLU A CA 1
ATOM 636 C C . GLU A 1 82 ? 17.059 9.557 -30.548 1.00 96.75 82 GLU A C 1
ATOM 638 O O . GLU A 1 82 ? 16.493 9.696 -29.463 1.00 96.75 82 GLU A O 1
ATOM 643 N N . GLU A 1 83 ? 16.684 8.629 -31.431 1.00 96.38 83 GLU A N 1
ATOM 644 C CA . GLU A 1 83 ? 15.572 7.697 -31.212 1.00 96.38 83 GLU A CA 1
ATOM 645 C C . GLU A 1 83 ? 15.813 6.786 -30.005 1.00 96.38 83 GLU A C 1
ATOM 647 O O . GLU A 1 83 ? 14.926 6.630 -29.165 1.00 96.38 83 GLU A O 1
ATOM 652 N N . VAL A 1 84 ? 17.022 6.229 -29.869 1.00 96.75 84 VAL A N 1
ATOM 653 C CA . VAL A 1 84 ? 17.392 5.405 -28.708 1.00 96.75 84 VAL A CA 1
ATOM 654 C C . VAL A 1 84 ? 17.318 6.231 -27.427 1.00 96.75 84 VAL A C 1
ATOM 656 O O . VAL A 1 84 ? 16.717 5.789 -26.452 1.00 96.75 84 VAL A O 1
ATOM 659 N N . GLN A 1 85 ? 17.851 7.455 -27.417 1.00 96.50 85 GLN A N 1
ATOM 660 C CA . GLN A 1 85 ? 17.774 8.327 -26.241 1.00 96.50 85 GLN A CA 1
ATOM 661 C C . GLN A 1 85 ? 16.332 8.708 -25.885 1.00 96.50 85 GLN A C 1
ATOM 663 O O . GLN A 1 85 ? 15.984 8.747 -24.704 1.00 96.50 85 GLN A O 1
ATOM 668 N N . ALA A 1 86 ? 15.486 8.988 -26.878 1.00 96.12 86 ALA A N 1
ATOM 669 C CA . ALA A 1 86 ? 14.071 9.269 -26.659 1.00 96.12 86 ALA A CA 1
ATOM 670 C C . ALA A 1 86 ? 13.329 8.037 -26.112 1.00 96.12 86 ALA A C 1
ATOM 672 O O . ALA A 1 86 ? 12.538 8.164 -25.175 1.00 96.12 86 ALA A O 1
ATOM 673 N N . SER A 1 87 ? 13.635 6.848 -26.639 1.00 94.31 87 SER A N 1
ATOM 674 C CA . SER A 1 87 ? 13.090 5.571 -26.171 1.00 94.31 87 SER A CA 1
ATOM 675 C C . SER A 1 87 ? 13.487 5.279 -24.724 1.00 94.31 87 SER A C 1
ATOM 677 O O . SER A 1 87 ? 12.628 4.957 -23.908 1.00 94.31 87 SER A O 1
ATOM 679 N N . GLU A 1 88 ? 14.764 5.450 -24.374 1.00 95.88 88 GLU A N 1
ATOM 680 C CA . GLU A 1 88 ? 15.270 5.289 -23.003 1.00 95.88 88 GLU A CA 1
ATOM 681 C C . GLU A 1 88 ? 14.572 6.248 -22.029 1.00 95.88 88 GLU A C 1
ATOM 683 O O . GLU A 1 88 ? 14.119 5.838 -20.959 1.00 95.88 88 GLU A O 1
ATOM 688 N N . ARG A 1 89 ? 14.409 7.523 -22.414 1.00 95.75 89 ARG A N 1
ATOM 689 C CA . ARG A 1 89 ? 13.681 8.510 -21.599 1.00 95.75 89 ARG A CA 1
ATOM 690 C C . ARG A 1 89 ? 12.236 8.085 -21.378 1.00 95.75 89 ARG A C 1
ATOM 692 O O . ARG A 1 89 ? 11.815 8.005 -20.226 1.00 95.75 89 ARG A O 1
ATOM 699 N N . SER A 1 90 ? 11.514 7.746 -22.445 1.00 94.75 90 SER A N 1
ATOM 700 C CA . SER A 1 90 ? 10.123 7.292 -22.355 1.00 94.75 90 SER A CA 1
ATOM 701 C C . SER A 1 90 ? 9.984 6.041 -21.483 1.00 94.75 90 SER A C 1
ATOM 703 O O . SER A 1 90 ? 9.091 5.967 -20.636 1.00 94.75 90 SER A O 1
ATOM 705 N N . HIS A 1 91 ? 10.905 5.084 -21.621 1.00 93.56 91 HIS A N 1
ATOM 706 C CA . HIS A 1 91 ? 10.918 3.884 -20.795 1.00 93.56 91 HIS A CA 1
ATOM 707 C C . HIS A 1 91 ? 11.160 4.220 -19.319 1.00 93.56 91 HIS A C 1
ATOM 709 O O . HIS A 1 91 ? 10.415 3.766 -18.455 1.00 93.56 91 HIS A O 1
ATOM 715 N N . SER A 1 92 ? 12.135 5.084 -19.025 1.00 95.94 92 SER A N 1
ATOM 716 C CA . SER A 1 92 ? 12.424 5.526 -17.657 1.00 95.94 92 SER A CA 1
ATOM 717 C C . SER A 1 92 ? 11.254 6.285 -17.016 1.00 95.94 92 SER A C 1
ATOM 719 O O . SER A 1 92 ? 10.962 6.101 -15.835 1.00 95.94 92 SER A O 1
ATOM 721 N N . GLU A 1 93 ? 10.541 7.106 -17.790 1.00 96.00 93 GLU A N 1
ATOM 722 C CA . GLU A 1 93 ? 9.342 7.807 -17.334 1.00 96.00 93 GLU A CA 1
ATOM 723 C C . GLU A 1 93 ? 8.199 6.827 -17.058 1.00 96.00 93 GLU A C 1
ATOM 725 O O . GLU A 1 93 ? 7.532 6.946 -16.029 1.00 96.00 93 GLU A O 1
ATOM 730 N N . SER A 1 94 ? 8.017 5.819 -17.918 1.00 95.12 94 SER A N 1
ATOM 731 C CA . SER A 1 94 ? 7.037 4.752 -17.705 1.00 95.12 94 SER A CA 1
ATOM 732 C C . SER A 1 94 ? 7.342 3.942 -16.447 1.00 95.12 94 SER A C 1
ATOM 734 O O . SER A 1 94 ? 6.429 3.693 -15.663 1.00 95.12 94 SER A O 1
ATOM 736 N N . LEU A 1 95 ? 8.608 3.584 -16.207 1.00 96.50 95 LEU A N 1
ATOM 737 C CA . LEU A 1 95 ? 9.021 2.880 -14.991 1.00 96.50 95 LEU A CA 1
ATOM 738 C C . LEU A 1 95 ? 8.724 3.712 -13.742 1.00 96.50 95 LEU A C 1
ATOM 740 O O . LEU A 1 95 ? 8.084 3.215 -12.823 1.00 96.50 95 LEU A O 1
ATOM 744 N N . ARG A 1 96 ? 9.074 5.003 -13.740 1.00 95.94 96 ARG A N 1
ATOM 745 C CA . ARG A 1 96 ? 8.753 5.906 -12.620 1.00 95.94 96 ARG A CA 1
ATOM 746 C C . ARG A 1 96 ? 7.250 6.056 -12.396 1.00 95.94 96 ARG A C 1
ATOM 748 O O . ARG A 1 96 ? 6.803 6.172 -11.257 1.00 95.94 96 ARG A O 1
ATOM 755 N N . ALA A 1 97 ? 6.458 6.096 -13.466 1.00 95.50 97 ALA A N 1
ATOM 756 C CA . ALA A 1 97 ? 5.003 6.146 -13.360 1.00 95.50 97 ALA A CA 1
ATOM 757 C C . ALA A 1 97 ? 4.435 4.834 -12.798 1.00 95.50 97 ALA A C 1
ATOM 759 O O . ALA A 1 97 ? 3.548 4.875 -11.948 1.00 95.50 97 ALA A O 1
ATOM 760 N N . GLN A 1 98 ? 4.971 3.687 -13.224 1.00 94.62 98 GLN A N 1
ATOM 761 C CA . GLN A 1 98 ? 4.607 2.372 -12.699 1.00 94.62 98 GLN A CA 1
ATOM 762 C C . GLN A 1 98 ? 4.991 2.224 -11.227 1.00 94.62 98 GLN A C 1
ATOM 764 O O . GLN A 1 98 ? 4.159 1.787 -10.445 1.00 94.62 98 GLN A O 1
ATOM 769 N N . GLU A 1 99 ? 6.189 2.647 -10.822 1.00 95.88 99 GLU A N 1
ATOM 770 C CA . GLU A 1 99 ? 6.614 2.656 -9.416 1.00 95.88 99 GLU A CA 1
ATOM 771 C C . GLU A 1 99 ? 5.651 3.475 -8.552 1.00 95.88 99 GLU A C 1
ATOM 773 O O . GLU A 1 99 ? 5.152 2.981 -7.544 1.00 95.88 99 GLU A O 1
ATOM 778 N N . LYS A 1 100 ? 5.302 4.693 -8.986 1.00 95.62 100 LYS A N 1
ATOM 779 C CA . LYS A 1 100 ? 4.307 5.524 -8.289 1.00 95.62 100 LYS A CA 1
ATOM 780 C C . LYS A 1 100 ? 2.928 4.870 -8.239 1.00 95.62 100 LYS A C 1
ATOM 782 O O . LYS A 1 100 ? 2.240 4.983 -7.229 1.00 95.62 100 LYS A O 1
ATOM 787 N N . ALA A 1 101 ? 2.512 4.203 -9.315 1.00 94.50 101 ALA A N 1
ATOM 788 C CA . ALA A 1 101 ? 1.244 3.486 -9.351 1.00 94.50 101 ALA A CA 1
ATOM 789 C C . ALA A 1 101 ? 1.248 2.284 -8.394 1.00 94.50 101 ALA A C 1
ATOM 791 O O . ALA A 1 101 ? 0.265 2.078 -7.690 1.00 94.50 101 ALA A O 1
ATOM 792 N N . ILE A 1 102 ? 2.345 1.524 -8.329 1.00 95.12 102 ILE A N 1
ATOM 793 C CA . ILE A 1 102 ? 2.518 0.409 -7.391 1.00 95.12 102 ILE A CA 1
ATOM 794 C C . ILE A 1 102 ? 2.480 0.920 -5.951 1.00 95.12 102 ILE A C 1
ATOM 796 O O . ILE A 1 102 ? 1.792 0.320 -5.130 1.00 95.12 102 ILE A O 1
ATOM 800 N N . GLU A 1 103 ? 3.150 2.033 -5.651 1.00 92.69 103 GLU A N 1
ATOM 801 C CA . GLU A 1 103 ? 3.131 2.618 -4.308 1.00 92.69 103 GLU A CA 1
ATOM 802 C C . GLU A 1 103 ? 1.715 3.054 -3.912 1.00 92.69 103 GLU A C 1
ATOM 804 O O . GLU A 1 103 ? 1.209 2.649 -2.869 1.00 92.69 103 GLU A O 1
ATOM 809 N N . ALA A 1 104 ? 1.009 3.771 -4.791 1.00 92.75 104 ALA A N 1
ATOM 810 C CA . ALA A 1 104 ? -0.378 4.164 -4.543 1.00 92.75 104 ALA A CA 1
ATOM 811 C C . ALA A 1 104 ? -1.312 2.947 -4.377 1.00 92.75 104 ALA A C 1
ATOM 813 O O . ALA A 1 104 ? -2.203 2.947 -3.527 1.00 92.75 104 ALA A O 1
ATOM 814 N N . LEU A 1 105 ? -1.107 1.884 -5.165 1.00 91.75 105 LEU A N 1
ATOM 815 C CA . LEU A 1 105 ? -1.847 0.628 -5.020 1.00 91.75 105 LEU A CA 1
ATOM 816 C C . LEU A 1 105 ? -1.533 -0.065 -3.692 1.00 91.75 105 LEU A C 1
ATOM 818 O O . LEU A 1 105 ? -2.438 -0.628 -3.073 1.00 91.75 105 LEU A O 1
ATOM 822 N N . LYS A 1 106 ? -0.279 -0.023 -3.236 1.00 88.75 106 LYS A N 1
ATOM 823 C CA . LYS A 1 106 ? 0.134 -0.563 -1.941 1.00 88.75 106 LYS A CA 1
ATOM 824 C C . LYS A 1 106 ? -0.543 0.198 -0.803 1.00 88.75 106 LYS A C 1
ATOM 826 O O . LYS A 1 106 ? -1.160 -0.445 0.040 1.00 88.75 106 LYS A O 1
ATOM 831 N N . GLU A 1 107 ? -0.522 1.530 -0.818 1.00 88.00 107 GLU A N 1
ATOM 832 C CA . GLU A 1 107 ? -1.218 2.365 0.175 1.00 88.00 107 GLU A CA 1
ATOM 833 C C . GLU A 1 107 ? -2.722 2.055 0.228 1.00 88.00 107 GLU A C 1
ATOM 835 O O . GLU A 1 107 ? -3.283 1.846 1.307 1.00 88.00 107 GLU A O 1
ATOM 840 N N . GLN A 1 108 ? -3.374 1.941 -0.935 1.00 88.44 108 GLN A N 1
ATOM 841 C CA . GLN A 1 108 ? -4.788 1.561 -1.018 1.00 88.44 108 GLN A CA 1
ATOM 842 C C . GLN A 1 108 ? -5.042 0.151 -0.476 1.00 88.44 108 GLN A C 1
ATOM 844 O O . GLN A 1 108 ? -6.025 -0.078 0.229 1.00 88.44 108 GLN A O 1
ATOM 849 N N . THR A 1 109 ? -4.157 -0.797 -0.782 1.00 87.44 109 THR A N 1
ATOM 850 C CA . THR A 1 109 ? -4.256 -2.180 -0.303 1.00 87.44 109 THR A CA 1
ATOM 851 C C . THR A 1 109 ? -4.116 -2.227 1.216 1.00 87.44 109 THR A C 1
ATOM 853 O O . THR A 1 109 ? -4.942 -2.847 1.884 1.00 87.44 109 THR A O 1
ATOM 856 N N . VAL A 1 110 ? -3.137 -1.516 1.781 1.00 86.31 110 VAL A N 1
ATOM 857 C CA . VAL A 1 110 ? -2.971 -1.402 3.233 1.00 86.31 110 VAL A CA 1
ATOM 858 C C . VAL A 1 110 ? -4.237 -0.820 3.855 1.00 86.31 110 VAL A C 1
ATOM 860 O O . VAL A 1 110 ? -4.799 -1.450 4.741 1.00 86.31 110 VAL A O 1
ATOM 863 N N . ALA A 1 111 ? -4.768 0.298 3.356 1.00 84.50 111 ALA A N 1
ATOM 864 C CA . ALA A 1 111 ? -5.999 0.888 3.891 1.00 84.50 111 ALA A CA 1
ATOM 865 C C . ALA A 1 111 ? -7.214 -0.065 3.835 1.00 84.50 111 ALA A C 1
ATOM 867 O O . ALA A 1 111 ? -8.031 -0.086 4.753 1.00 84.50 111 ALA A O 1
ATOM 868 N N . LEU A 1 112 ? -7.331 -0.883 2.783 1.00 86.81 112 LEU A N 1
ATOM 869 C CA . LEU A 1 112 ? -8.438 -1.834 2.615 1.00 86.81 112 LEU A CA 1
ATOM 870 C C . LEU A 1 112 ? -8.351 -3.052 3.541 1.00 86.81 112 LEU A C 1
ATOM 872 O O . LEU A 1 112 ? -9.385 -3.573 3.972 1.00 86.81 112 LEU A O 1
ATOM 876 N N . TYR A 1 113 ? -7.140 -3.543 3.798 1.00 85.75 113 TYR A N 1
ATOM 877 C CA . TYR A 1 113 ? -6.930 -4.785 4.542 1.00 85.75 113 TYR A CA 1
ATOM 878 C C . TYR A 1 113 ? -6.466 -4.571 5.975 1.00 85.75 113 TYR A C 1
ATOM 880 O O . TYR A 1 113 ? -6.503 -5.522 6.750 1.00 85.75 113 TYR A O 1
ATOM 888 N N . ARG A 1 114 ? -6.071 -3.360 6.362 1.00 89.25 114 ARG A N 1
ATOM 889 C CA . ARG A 1 114 ? -5.606 -3.058 7.714 1.00 89.25 114 ARG A CA 1
ATOM 890 C C . ARG A 1 114 ? -6.678 -3.410 8.757 1.00 89.25 114 ARG A C 1
ATOM 892 O O . ARG A 1 114 ? -7.866 -3.140 8.548 1.00 89.25 114 ARG A O 1
ATOM 899 N N . PRO A 1 115 ? -6.294 -4.048 9.875 1.00 92.94 115 PRO A N 1
ATOM 900 C CA . PRO A 1 115 ? -7.191 -4.210 11.006 1.00 92.94 115 PRO A CA 1
ATOM 901 C C . PRO A 1 115 ? -7.465 -2.837 11.618 1.00 92.94 115 PRO A C 1
ATOM 903 O O . PRO A 1 115 ? -6.571 -2.003 11.692 1.00 92.94 115 PRO A O 1
ATOM 906 N N . TYR A 1 116 ? -8.688 -2.601 12.075 1.00 93.19 116 TYR A N 1
ATOM 907 C CA . TYR A 1 116 ? -9.062 -1.347 12.728 1.00 93.19 116 TYR A CA 1
ATOM 908 C C . TYR A 1 116 ? -9.657 -1.676 14.085 1.00 93.19 116 TYR A C 1
ATOM 910 O O . TYR A 1 116 ? -10.786 -2.163 14.170 1.00 93.19 116 TYR A O 1
ATOM 918 N N . ILE A 1 117 ? -8.879 -1.438 15.141 1.00 95.69 117 ILE A N 1
ATOM 919 C CA . ILE A 1 117 ? -9.326 -1.665 16.514 1.00 95.69 117 ILE A CA 1
ATOM 920 C C . ILE A 1 117 ? -10.021 -0.407 17.005 1.00 95.69 117 ILE A C 1
ATOM 922 O O . ILE A 1 117 ? -9.389 0.630 17.178 1.00 95.69 117 ILE A O 1
ATOM 926 N N . VAL A 1 118 ? -11.328 -0.515 17.211 1.00 94.75 118 VAL A N 1
ATOM 927 C CA . VAL A 1 118 ? -12.176 0.598 17.630 1.00 94.75 118 VAL A CA 1
ATOM 928 C C . VAL A 1 118 ? -12.750 0.281 18.997 1.00 94.75 118 VAL A C 1
ATOM 930 O O . VAL A 1 118 ? -13.313 -0.796 19.205 1.00 94.75 118 VAL A O 1
ATOM 933 N N . ALA A 1 119 ? -12.632 1.236 19.912 1.00 93.69 119 ALA A N 1
ATOM 934 C CA . ALA A 1 119 ? -13.300 1.199 21.200 1.00 93.69 119 ALA A CA 1
ATOM 935 C C . ALA A 1 119 ? -14.551 2.085 21.153 1.00 93.69 119 ALA A C 1
ATOM 937 O O . ALA A 1 119 ? -14.493 3.227 20.708 1.00 93.69 119 ALA A O 1
ATOM 938 N N . ARG A 1 120 ? -15.700 1.581 21.595 1.00 91.62 120 ARG A N 1
ATOM 939 C CA . ARG A 1 120 ? -16.939 2.365 21.655 1.00 91.62 120 ARG A CA 1
ATOM 940 C C . ARG A 1 120 ? -17.735 2.061 22.908 1.00 91.62 120 ARG A C 1
ATOM 942 O O . ARG A 1 120 ? -17.618 0.984 23.487 1.00 91.62 120 ARG A O 1
ATOM 949 N N . MET A 1 121 ? -18.589 3.008 23.261 1.00 85.44 121 MET A N 1
ATOM 950 C CA . MET A 1 121 ? -19.570 2.848 24.319 1.00 85.44 121 MET A CA 1
ATOM 951 C C . MET A 1 121 ? -20.892 2.367 23.747 1.00 85.44 121 MET A C 1
ATOM 953 O O . MET A 1 121 ? -21.363 2.892 22.741 1.00 85.44 121 MET A O 1
ATOM 957 N N . GLU A 1 122 ? -21.491 1.387 24.408 1.00 82.94 122 GLU A N 1
ATOM 958 C CA . GLU A 1 122 ? -22.843 0.928 24.124 1.00 82.94 122 GLU A CA 1
ATOM 959 C C . GLU A 1 122 ? -23.638 0.856 25.429 1.00 82.94 122 GLU A C 1
ATOM 961 O O . GLU A 1 122 ? -23.107 0.461 26.473 1.00 82.94 122 GLU A O 1
ATOM 966 N N . ILE A 1 123 ? -24.911 1.239 25.372 1.00 74.81 123 ILE A N 1
ATOM 967 C CA . ILE A 1 123 ? -25.841 1.091 26.488 1.00 74.81 123 ILE A CA 1
ATOM 968 C C . ILE A 1 123 ? -26.602 -0.214 26.271 1.00 74.81 123 ILE A C 1
ATOM 970 O O . ILE A 1 123 ? -27.211 -0.416 25.228 1.00 74.81 123 ILE A O 1
ATOM 974 N N . ARG A 1 124 ? -26.566 -1.111 27.255 1.00 67.44 124 ARG A N 1
ATOM 975 C CA . ARG A 1 124 ? -27.287 -2.391 27.222 1.00 67.44 124 ARG A CA 1
ATOM 976 C C . ARG A 1 124 ? -28.099 -2.590 28.492 1.00 67.44 124 ARG A C 1
ATOM 978 O O . ARG A 1 124 ? -27.786 -2.002 29.521 1.00 67.44 124 ARG A O 1
ATOM 985 N N . GLU A 1 125 ? -29.124 -3.437 28.422 1.00 62.50 125 GLU A N 1
ATOM 986 C CA . GLU A 1 125 ? -29.853 -3.980 29.580 1.00 62.50 125 GLU A CA 1
ATOM 987 C C . GLU A 1 125 ? -30.190 -2.948 30.670 1.00 62.50 125 GLU A C 1
ATOM 989 O O . GLU A 1 125 ? -29.589 -2.933 31.746 1.00 62.50 125 GLU A O 1
ATOM 994 N N . SER A 1 126 ? -31.195 -2.104 30.433 1.00 62.91 126 SER A N 1
ATOM 995 C CA . SER A 1 126 ? -31.690 -1.179 31.466 1.00 62.91 126 SER A CA 1
ATOM 996 C C . SER A 1 126 ? -30.618 -0.217 32.013 1.00 62.91 126 SER A C 1
ATOM 998 O O . SER A 1 126 ? -30.549 0.010 33.219 1.00 62.91 126 SER 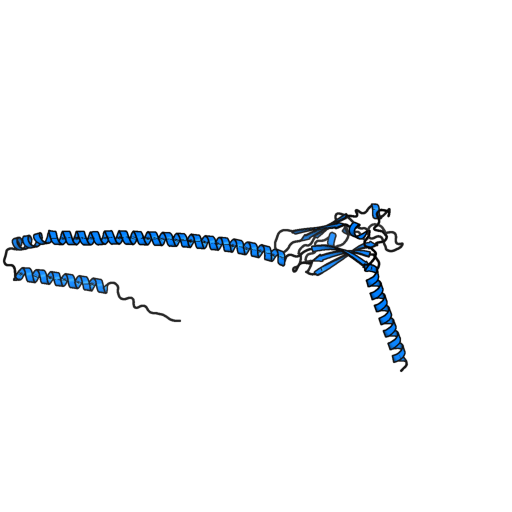A O 1
ATOM 1000 N N . ALA A 1 127 ? -29.832 0.383 31.107 1.00 66.81 127 ALA A N 1
ATOM 1001 C CA . ALA A 1 127 ? -28.857 1.453 31.354 1.00 66.81 127 ALA A CA 1
ATOM 1002 C C . ALA A 1 127 ? -27.445 1.028 31.810 1.00 66.81 127 ALA A C 1
ATOM 1004 O O . ALA A 1 127 ? -26.748 1.824 32.428 1.00 66.81 127 ALA A O 1
ATOM 1005 N N . LYS A 1 128 ? -26.959 -0.176 31.496 1.00 72.88 128 LYS A N 1
ATOM 1006 C CA . LYS A 1 128 ? -25.542 -0.525 31.709 1.00 72.88 128 LYS A CA 1
ATOM 1007 C C . LYS A 1 128 ? -24.671 0.024 30.580 1.00 72.88 128 LYS A C 1
ATOM 1009 O O . LYS A 1 128 ? -24.829 -0.358 29.423 1.00 72.88 128 LYS A O 1
ATOM 1014 N N . PHE A 1 129 ? -23.707 0.859 30.929 1.00 76.25 129 PHE A N 1
ATOM 1015 C CA . PHE A 1 129 ? -22.663 1.331 30.032 1.00 76.25 129 PHE A CA 1
ATOM 1016 C C . PHE A 1 129 ? -21.599 0.260 29.886 1.00 76.25 129 PHE A C 1
ATOM 1018 O O . PHE A 1 129 ? -20.988 -0.178 30.865 1.00 76.25 129 PHE A O 1
ATOM 1025 N N . SER A 1 130 ? -21.386 -0.158 28.647 1.00 82.56 130 SER A N 1
ATOM 1026 C CA . SER A 1 130 ? -20.425 -1.194 28.311 1.00 82.56 130 SER A CA 1
ATOM 1027 C C . SER A 1 130 ? -19.436 -0.677 27.276 1.00 82.56 130 SER A C 1
ATOM 1029 O O . SER A 1 130 ? -19.825 -0.101 26.261 1.00 82.56 130 SER A O 1
ATOM 1031 N N . LEU A 1 131 ? -18.154 -0.891 27.547 1.00 86.81 131 LEU A N 1
ATOM 1032 C CA . LEU A 1 131 ? -17.066 -0.658 26.616 1.00 86.81 131 LEU A CA 1
ATOM 1033 C C . LEU A 1 131 ? -16.932 -1.876 25.704 1.00 86.81 131 LEU A C 1
ATOM 1035 O O . LEU A 1 131 ? -16.735 -3.002 26.169 1.00 86.81 131 LEU A O 1
ATOM 1039 N N . ILE A 1 132 ? -17.009 -1.634 24.401 1.00 92.06 132 ILE A N 1
ATOM 1040 C CA . ILE A 1 132 ? -16.806 -2.643 23.368 1.00 92.06 132 ILE A CA 1
ATOM 1041 C C . ILE A 1 132 ? -15.550 -2.290 22.595 1.00 92.06 132 ILE A C 1
ATOM 1043 O O . ILE A 1 132 ? -15.466 -1.211 22.013 1.00 92.06 132 ILE A O 1
ATOM 1047 N N . ILE A 1 133 ? -14.600 -3.219 22.558 1.00 94.81 133 ILE A N 1
ATOM 1048 C CA . ILE A 1 133 ? -13.402 -3.118 21.723 1.00 94.81 133 ILE A CA 1
ATOM 1049 C C . ILE A 1 133 ? -13.538 -4.152 20.616 1.00 94.81 133 ILE A C 1
ATOM 1051 O O . ILE A 1 133 ? -13.668 -5.344 20.888 1.00 94.81 133 ILE A O 1
ATOM 1055 N N . GLU A 1 134 ? -13.539 -3.702 19.369 1.00 96.81 134 GLU A N 1
ATOM 1056 C CA . GLU A 1 134 ? -13.808 -4.544 18.207 1.00 96.81 134 GLU A CA 1
ATOM 1057 C C . GLU A 1 134 ? -12.759 -4.339 17.123 1.00 96.81 134 GLU A C 1
ATOM 1059 O O . GLU A 1 134 ? -12.367 -3.209 16.833 1.00 96.81 134 GLU A O 1
ATOM 1064 N N . ASN A 1 135 ? -12.355 -5.432 16.476 1.00 96.38 135 ASN A N 1
ATOM 1065 C CA . ASN A 1 135 ? -11.644 -5.345 15.210 1.00 96.38 135 ASN A CA 1
ATOM 1066 C C . ASN A 1 135 ? -12.654 -5.207 14.070 1.00 96.38 135 ASN A C 1
ATOM 1068 O O . ASN A 1 135 ? -13.244 -6.185 13.619 1.00 96.38 135 ASN A O 1
ATOM 1072 N N . THR A 1 136 ? -12.838 -3.982 13.603 1.00 94.44 136 THR A N 1
ATOM 1073 C CA . THR A 1 136 ? -13.737 -3.640 12.492 1.00 94.44 136 THR A CA 1
ATOM 1074 C C . THR A 1 136 ? -13.077 -3.790 11.117 1.00 94.44 136 THR A C 1
ATOM 1076 O O . THR A 1 136 ? -13.737 -3.631 10.091 1.00 94.44 136 THR A O 1
ATOM 1079 N N . GLY A 1 137 ? -11.778 -4.101 11.080 1.00 92.19 137 GLY A N 1
ATOM 1080 C CA . GLY A 1 137 ? -11.043 -4.328 9.840 1.00 92.19 137 GLY A CA 1
ATOM 1081 C C . GLY A 1 137 ? -11.261 -5.726 9.259 1.00 92.19 137 GLY A C 1
ATOM 1082 O O . GLY A 1 137 ? -11.964 -6.568 9.816 1.00 92.19 137 GLY A O 1
ATOM 1083 N N . ARG A 1 138 ? -10.641 -5.982 8.102 1.00 90.12 138 ARG A N 1
ATOM 1084 C CA . ARG A 1 138 ? -10.817 -7.241 7.348 1.00 90.12 138 ARG A CA 1
ATOM 1085 C C . ARG A 1 138 ? -9.809 -8.332 7.691 1.00 90.12 138 ARG A C 1
ATOM 1087 O O . ARG A 1 138 ? -9.983 -9.474 7.277 1.00 90.12 138 ARG A O 1
ATOM 1094 N N . THR A 1 139 ? -8.758 -7.994 8.425 1.00 93.19 139 THR A N 1
ATOM 1095 C CA . THR A 1 139 ? -7.682 -8.918 8.798 1.00 93.19 139 THR A CA 1
ATOM 1096 C C . THR A 1 139 ? -7.461 -8.916 10.305 1.00 93.19 139 THR A C 1
ATOM 1098 O O . THR A 1 139 ? -8.050 -8.117 11.032 1.00 93.19 139 THR A O 1
ATOM 1101 N N . ALA A 1 140 ? -6.670 -9.864 10.801 1.00 94.06 140 ALA A N 1
ATOM 1102 C CA . ALA A 1 140 ? -6.395 -9.962 12.225 1.00 94.06 140 ALA A CA 1
ATOM 1103 C C . ALA A 1 140 ? -5.319 -8.957 12.658 1.00 94.06 140 ALA A C 1
ATOM 1105 O O . ALA A 1 140 ? -4.266 -8.858 12.023 1.00 94.06 140 ALA A O 1
ATOM 1106 N N . ALA A 1 141 ? -5.554 -8.278 13.780 1.00 94.75 141 ALA A N 1
ATOM 1107 C CA . ALA A 1 141 ? -4.510 -7.540 14.481 1.00 94.75 141 ALA A CA 1
ATOM 1108 C C . ALA A 1 141 ? -3.624 -8.535 15.236 1.00 94.75 141 ALA A C 1
ATOM 1110 O O . ALA A 1 141 ? -4.127 -9.362 16.000 1.00 94.75 141 ALA A O 1
ATOM 1111 N N . LYS A 1 142 ? -2.312 -8.482 15.011 1.00 94.69 142 LYS A N 1
ATOM 1112 C CA . LYS A 1 142 ? -1.347 -9.345 15.697 1.00 94.69 142 LYS A CA 1
ATOM 1113 C C . LYS A 1 142 ? -0.722 -8.597 16.862 1.00 94.69 142 LYS A C 1
ATOM 1115 O O . LYS A 1 142 ? -0.517 -7.386 16.773 1.00 94.69 142 LYS A O 1
ATOM 1120 N N . LYS A 1 143 ? -0.372 -9.328 17.922 1.00 94.94 143 LYS A N 1
ATOM 1121 C CA . LYS A 1 143 ? 0.332 -8.776 19.092 1.00 94.94 143 LYS A CA 1
ATOM 1122 C C . LYS A 1 143 ? -0.357 -7.530 19.659 1.00 94.94 143 LYS A C 1
ATOM 1124 O O . LYS A 1 143 ? 0.282 -6.505 19.901 1.00 94.94 143 LYS A O 1
ATOM 1129 N N . LEU A 1 144 ? -1.679 -7.599 19.781 1.00 95.62 144 LEU A N 1
ATOM 1130 C CA . LEU A 1 144 ? -2.497 -6.492 20.251 1.00 95.62 144 LEU A CA 1
ATOM 1131 C C . LEU A 1 144 ? -2.239 -6.261 21.741 1.00 95.62 144 LEU A C 1
ATOM 1133 O O . LEU A 1 144 ? -2.376 -7.170 22.553 1.00 95.62 144 LEU A O 1
ATOM 1137 N N . ARG A 1 145 ? -1.926 -5.022 22.099 1.00 95.38 145 ARG A N 1
ATOM 1138 C CA . ARG A 1 145 ? -1.824 -4.545 23.472 1.00 95.38 145 ARG A CA 1
ATOM 1139 C C . ARG A 1 145 ? -2.783 -3.384 23.670 1.00 95.38 145 ARG A C 1
ATOM 1141 O O . ARG A 1 145 ? -2.756 -2.428 22.895 1.00 95.38 145 ARG A O 1
ATOM 1148 N N . LEU A 1 146 ? -3.602 -3.474 24.709 1.00 94.69 146 LEU A N 1
ATOM 1149 C CA . LEU A 1 146 ? -4.547 -2.429 25.083 1.00 94.69 146 LEU A CA 1
ATOM 1150 C C . LEU A 1 146 ? -4.013 -1.635 26.273 1.00 94.69 146 LEU A C 1
ATOM 1152 O O . LEU A 1 146 ? -3.388 -2.200 27.169 1.00 94.69 146 LEU A O 1
ATOM 1156 N N . GLN A 1 147 ? -4.249 -0.329 26.270 1.00 92.81 147 GLN A N 1
ATOM 1157 C CA . GLN A 1 147 ? -3.951 0.564 27.387 1.00 92.81 147 GLN A CA 1
ATOM 1158 C C . GLN A 1 147 ? -5.119 1.527 27.596 1.00 92.81 147 GLN A C 1
ATOM 1160 O O . GLN A 1 147 ? -5.860 1.832 26.661 1.00 92.81 147 GLN A O 1
ATOM 1165 N N . THR A 1 148 ? -5.282 1.983 28.832 1.00 88.06 148 THR A N 1
ATOM 1166 C CA . THR A 1 148 ? -6.271 2.989 29.222 1.00 88.06 148 THR A CA 1
ATOM 1167 C C . THR A 1 148 ? -5.615 3.992 30.162 1.00 88.06 148 THR A C 1
ATOM 1169 O O . THR A 1 148 ? -4.720 3.625 30.924 1.00 88.06 148 THR A O 1
ATOM 1172 N N . ASP A 1 149 ? -6.026 5.254 30.085 1.00 85.62 149 ASP A N 1
ATOM 1173 C CA . ASP A 1 149 ? -5.618 6.318 31.013 1.00 85.62 149 ASP A CA 1
ATOM 1174 C C . ASP A 1 149 ? -6.520 6.394 32.258 1.00 85.62 149 ASP A C 1
ATOM 1176 O O . ASP A 1 149 ? -6.179 7.076 33.226 1.00 85.62 149 ASP A O 1
ATOM 1180 N N . LEU A 1 150 ? -7.648 5.677 32.246 1.00 75.81 150 LEU A N 1
ATOM 1181 C CA . LEU A 1 150 ? -8.603 5.631 33.343 1.00 75.81 150 LEU A CA 1
ATOM 1182 C C . LEU A 1 150 ? -8.984 4.195 33.699 1.00 75.81 150 LEU A C 1
ATOM 1184 O O . LEU A 1 150 ? -9.373 3.398 32.839 1.00 75.81 150 LEU A O 1
ATOM 1188 N N . ASP A 1 151 ? -8.946 3.916 34.999 1.00 69.94 151 ASP A N 1
ATOM 1189 C CA . ASP A 1 151 ? -9.432 2.672 35.575 1.00 69.94 151 ASP A CA 1
ATOM 1190 C C . ASP A 1 151 ? -10.876 2.839 36.034 1.00 69.94 151 ASP A C 1
ATOM 1192 O O . ASP A 1 151 ? -11.181 3.554 36.991 1.00 69.94 151 ASP A O 1
ATOM 1196 N N . PHE A 1 152 ? -11.780 2.155 35.341 1.00 66.12 152 PHE A N 1
ATOM 1197 C CA . PHE A 1 152 ? -13.150 1.987 35.805 1.00 66.12 152 PHE A CA 1
ATOM 1198 C C . PHE A 1 152 ? -13.182 0.871 36.829 1.00 66.12 152 PHE A C 1
ATOM 1200 O O . PHE A 1 152 ? -12.794 -0.253 36.519 1.00 66.12 152 PHE A O 1
ATOM 1207 N N . VAL A 1 153 ? -13.658 1.180 38.029 1.00 59.72 153 VAL A N 1
ATOM 1208 C CA . VAL A 1 153 ? -14.034 0.174 39.016 1.00 59.72 153 VAL A CA 1
ATOM 1209 C C . VAL A 1 153 ? -15.507 -0.108 38.778 1.00 59.72 153 VAL A C 1
ATOM 1211 O O . VAL A 1 153 ? -16.315 0.805 38.907 1.00 59.72 153 VAL A O 1
ATOM 1214 N N . TYR A 1 154 ? -15.868 -1.340 38.413 1.00 56.41 154 TYR A N 1
ATOM 1215 C CA . TYR A 1 154 ? -17.280 -1.699 38.289 1.00 56.41 154 TYR A CA 1
ATOM 1216 C C . TYR A 1 154 ? -17.980 -1.459 39.638 1.00 56.41 154 TYR A C 1
ATOM 1218 O O . TYR A 1 154 ? -17.660 -2.157 40.609 1.00 56.41 154 TYR A O 1
ATOM 1226 N N . PRO A 1 155 ? -18.930 -0.508 39.741 1.00 52.47 155 PRO A N 1
ATOM 1227 C CA . PRO A 1 155 ? -19.743 -0.410 40.934 1.00 52.47 155 PRO A CA 1
ATOM 1228 C C . PRO A 1 155 ? -20.603 -1.671 40.942 1.00 52.47 155 PRO A C 1
ATOM 1230 O O . PRO A 1 155 ? -21.375 -1.916 40.012 1.00 52.47 155 PRO A O 1
ATOM 1233 N N . GLY A 1 156 ? -20.414 -2.524 41.950 1.00 48.62 156 GLY A N 1
ATOM 1234 C CA . GLY A 1 156 ? -21.257 -3.697 42.153 1.00 48.62 156 GLY A CA 1
ATOM 1235 C C . GLY A 1 156 ? -22.729 -3.318 41.970 1.00 48.62 156 GLY A C 1
ATOM 1236 O O . GLY A 1 156 ? -23.143 -2.214 42.323 1.00 48.62 156 GLY A O 1
ATOM 1237 N N . GLY A 1 157 ? -23.522 -4.206 41.363 1.00 42.06 157 GLY A N 1
ATOM 1238 C CA . GLY A 1 157 ? -24.939 -3.929 41.111 1.00 42.06 157 GLY A CA 1
ATOM 1239 C C . GLY A 1 157 ? -25.682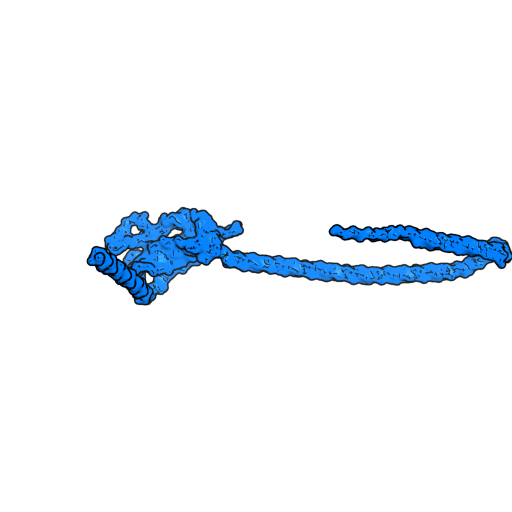 -3.494 42.385 1.00 42.06 157 GLY A C 1
ATOM 1240 O O . GLY A 1 157 ? -25.220 -3.762 43.490 1.00 42.06 157 GLY A O 1
ATOM 1241 N N . PHE A 1 158 ? -26.829 -2.825 42.214 1.00 37.16 158 PHE A N 1
ATOM 1242 C CA . PHE A 1 158 ? -27.734 -2.321 43.263 1.00 37.16 158 PHE A CA 1
ATOM 1243 C C . PHE A 1 158 ? -27.477 -2.877 44.682 1.00 37.16 158 PHE A C 1
ATOM 1245 O O . PHE A 1 158 ? -27.927 -3.969 45.024 1.00 37.16 158 PHE A O 1
ATOM 1252 N N . GLY A 1 159 ? -26.773 -2.102 45.515 1.00 40.31 159 GLY A N 1
ATOM 1253 C CA . GLY A 1 159 ? -26.583 -2.393 46.943 1.00 40.31 159 GLY A CA 1
ATOM 1254 C C . GLY A 1 159 ? -25.327 -3.189 47.318 1.00 40.31 159 GLY A C 1
ATOM 1255 O O . GLY A 1 159 ? -25.062 -3.350 48.510 1.00 40.31 159 GLY A O 1
ATOM 1256 N N . TYR A 1 160 ? -24.516 -3.635 46.357 1.00 40.31 160 TYR A N 1
ATOM 1257 C CA . TYR A 1 160 ? -23.218 -4.242 46.646 1.00 40.31 160 TYR A CA 1
ATOM 1258 C C . TYR A 1 160 ? -22.129 -3.169 46.666 1.00 40.31 160 TYR A C 1
ATOM 1260 O O . TYR A 1 160 ? -21.692 -2.688 45.623 1.00 40.31 160 TYR A O 1
ATOM 1268 N N . LYS A 1 161 ? -21.657 -2.810 47.868 1.00 42.94 161 LYS A N 1
ATOM 1269 C CA . LYS A 1 161 ? -20.393 -2.076 48.003 1.00 42.94 161 LYS A CA 1
ATOM 1270 C C . LYS A 1 161 ? -19.292 -2.904 47.347 1.00 42.94 161 LYS A C 1
ATOM 1272 O O . LYS A 1 161 ? -19.155 -4.089 47.658 1.00 42.94 161 LYS A O 1
ATOM 1277 N N . VAL A 1 162 ? -18.538 -2.274 46.451 1.00 48.34 162 VAL A N 1
ATOM 1278 C CA . VAL A 1 162 ? -17.363 -2.861 45.806 1.00 48.34 162 VAL A CA 1
ATOM 1279 C C . VAL A 1 162 ? -16.445 -3.407 46.899 1.00 48.34 162 VAL A C 1
ATOM 1281 O O . VAL A 1 162 ? -15.944 -2.650 47.730 1.00 48.34 162 VAL A O 1
ATOM 1284 N N . GLN A 1 163 ? -16.254 -4.727 46.936 1.00 43.03 163 GLN A N 1
ATOM 1285 C CA . GLN A 1 163 ? -15.124 -5.289 47.666 1.00 43.03 163 GLN A CA 1
ATOM 1286 C C . GLN A 1 163 ? -13.874 -4.903 46.874 1.00 43.03 163 GLN A C 1
ATOM 1288 O O . GLN A 1 163 ? -13.768 -5.200 45.688 1.00 43.03 163 GLN A O 1
ATOM 1293 N N . SER A 1 164 ? -13.004 -4.148 47.538 1.00 49.50 164 SER A N 1
ATOM 1294 C CA . SER A 1 164 ? -11.738 -3.595 47.057 1.00 49.50 164 SER A CA 1
ATOM 1295 C C . SER A 1 164 ? -10.993 -4.492 46.056 1.00 49.50 164 SER A C 1
ATOM 1297 O O . SER A 1 164 ? -10.827 -5.684 46.309 1.00 49.50 164 SER A O 1
ATOM 1299 N N . ASP A 1 165 ? -10.487 -3.883 44.979 1.00 48.53 165 ASP A N 1
ATOM 1300 C CA . ASP A 1 165 ? -9.531 -4.452 44.007 1.00 48.53 165 ASP A CA 1
ATOM 1301 C C . ASP A 1 165 ? -9.995 -5.656 43.164 1.00 48.53 165 ASP A C 1
ATOM 1303 O O . ASP A 1 165 ? -9.180 -6.438 42.683 1.00 48.53 165 ASP A O 1
ATOM 1307 N N . GLN A 1 166 ? -11.299 -5.825 42.941 1.00 44.72 166 GLN A N 1
ATOM 1308 C CA . GLN A 1 166 ? -11.806 -6.754 41.925 1.00 44.72 166 GLN A CA 1
ATOM 1309 C C . GLN A 1 166 ? -12.623 -5.975 40.891 1.00 44.72 166 GLN A C 1
ATOM 1311 O O . GLN A 1 166 ? -13.669 -5.416 41.217 1.00 44.72 166 GLN A O 1
ATOM 1316 N N . GLY A 1 167 ? -12.160 -5.959 39.638 1.00 56.69 167 GLY A N 1
ATOM 1317 C CA . GLY A 1 167 ? -12.947 -5.455 38.506 1.00 56.69 167 GLY A CA 1
ATOM 1318 C C . GLY A 1 167 ? -12.503 -4.109 37.943 1.00 56.69 167 GLY A C 1
ATOM 1319 O O . GLY A 1 167 ? -13.344 -3.401 37.384 1.00 56.69 167 GLY A O 1
ATOM 1320 N N . LYS A 1 168 ? -11.214 -3.754 38.064 1.00 70.94 168 LYS A N 1
ATOM 1321 C CA . LYS A 1 168 ? -10.653 -2.643 37.283 1.00 70.94 168 LYS A CA 1
ATOM 1322 C C . LYS A 1 168 ? -10.476 -3.042 35.826 1.00 70.94 168 LYS A C 1
ATOM 1324 O O . LYS A 1 168 ? -10.084 -4.170 35.522 1.00 70.94 168 LYS A O 1
ATOM 1329 N N . LEU A 1 169 ? -10.703 -2.095 34.920 1.00 76.00 169 LEU A N 1
ATOM 1330 C CA . LEU A 1 169 ? -10.454 -2.315 33.495 1.00 76.00 169 LEU A CA 1
ATOM 1331 C C . LEU A 1 169 ? -8.978 -2.660 33.214 1.00 76.00 169 LEU A C 1
ATOM 1333 O O . LEU A 1 169 ? -8.717 -3.578 32.440 1.00 76.00 169 LEU A O 1
ATOM 1337 N N . SER A 1 170 ? -8.029 -2.000 33.889 1.00 76.50 170 SER A N 1
ATOM 1338 C CA . SER A 1 170 ? -6.593 -2.310 33.796 1.00 76.50 170 SER A CA 1
ATOM 1339 C C . SER A 1 170 ? -6.229 -3.719 34.255 1.00 76.50 170 SER A C 1
ATOM 1341 O O . SER A 1 170 ? -5.286 -4.305 33.735 1.00 76.50 170 SER A O 1
ATOM 1343 N N . GLU A 1 171 ? -6.972 -4.293 35.201 1.00 79.81 171 GLU A N 1
ATOM 1344 C CA . GLU A 1 171 ? -6.715 -5.638 35.722 1.00 79.81 171 GLU A CA 1
ATOM 1345 C C . GLU A 1 171 ? -7.163 -6.738 34.742 1.00 79.81 171 GLU A C 1
ATOM 1347 O O . GLU A 1 171 ? -6.702 -7.882 34.830 1.00 79.81 171 GLU A O 1
ATOM 1352 N N . ALA A 1 172 ? -8.019 -6.408 33.770 1.00 83.44 172 ALA A N 1
ATOM 1353 C CA . ALA A 1 172 ? -8.504 -7.364 32.788 1.00 83.44 172 ALA A CA 1
ATOM 1354 C C . ALA A 1 172 ? -7.361 -7.954 31.945 1.00 83.44 172 ALA A C 1
ATOM 1356 O O . ALA A 1 172 ? -6.426 -7.265 31.534 1.00 83.44 172 ALA A O 1
ATOM 1357 N N . TYR A 1 173 ? -7.476 -9.246 31.611 1.00 87.06 173 TYR A N 1
ATOM 1358 C CA . TYR A 1 173 ? -6.428 -9.986 30.897 1.00 87.06 173 TYR A CA 1
ATOM 1359 C C . TYR A 1 173 ? -5.939 -9.269 29.630 1.00 87.06 173 TYR A C 1
ATOM 1361 O O . TYR A 1 173 ? -4.736 -9.185 29.413 1.00 87.06 173 TYR A O 1
ATOM 1369 N N . ALA A 1 174 ? -6.856 -8.713 28.833 1.00 89.62 174 ALA A N 1
ATOM 1370 C CA . ALA A 1 174 ? -6.543 -8.028 27.578 1.00 89.62 174 ALA A CA 1
ATOM 1371 C C . ALA A 1 174 ? -5.777 -6.700 27.742 1.00 89.62 174 ALA A C 1
ATOM 1373 O O . ALA A 1 174 ? -5.144 -6.248 26.792 1.00 89.62 174 ALA A O 1
ATOM 1374 N N . PHE A 1 175 ? -5.846 -6.073 28.920 1.00 90.38 175 PHE A N 1
ATOM 1375 C CA . PHE A 1 175 ? -5.098 -4.856 29.255 1.00 90.38 175 PHE A CA 1
ATOM 1376 C C . PHE A 1 175 ? -3.751 -5.177 29.920 1.00 90.38 175 PHE A C 1
ATOM 1378 O O . PHE A 1 175 ? -2.800 -4.406 29.806 1.00 90.38 175 PHE A O 1
ATOM 1385 N N . ASN A 1 176 ? -3.635 -6.356 30.537 1.00 90.38 176 ASN A N 1
ATOM 1386 C CA . ASN A 1 176 ? -2.403 -6.826 31.174 1.00 90.38 176 ASN A CA 1
ATOM 1387 C C . ASN A 1 176 ? -1.509 -7.697 30.283 1.00 90.38 176 ASN A C 1
ATOM 1389 O O . ASN A 1 176 ? -0.331 -7.874 30.590 1.00 90.38 176 ASN A O 1
ATOM 1393 N N . ASN A 1 177 ? -2.040 -8.246 29.191 1.00 92.38 177 ASN A N 1
ATOM 1394 C CA . ASN A 1 177 ? -1.332 -9.204 28.347 1.00 92.38 177 ASN A CA 1
ATOM 1395 C C . ASN A 1 177 ? -1.400 -8.808 26.873 1.00 92.38 177 ASN A C 1
ATOM 1397 O O . ASN A 1 177 ? -2.343 -8.163 26.418 1.00 92.38 177 ASN A O 1
ATOM 1401 N N . GLU A 1 178 ? -0.382 -9.225 26.122 1.00 94.88 178 GLU A N 1
ATOM 1402 C CA . GLU A 1 178 ? -0.390 -9.142 24.664 1.00 94.88 178 GLU A CA 1
ATOM 1403 C C . GLU A 1 178 ? -1.299 -10.249 24.107 1.00 94.88 178 GLU A C 1
ATOM 1405 O O . GLU A 1 178 ? -1.170 -11.417 24.471 1.00 94.88 178 GLU A O 1
ATOM 1410 N N . ILE A 1 179 ? -2.237 -9.879 23.237 1.00 94.88 179 ILE A N 1
ATOM 1411 C CA . ILE A 1 179 ? -3.110 -10.808 22.522 1.00 94.88 179 ILE A CA 1
ATOM 1412 C C . ILE A 1 179 ? -2.435 -11.147 21.196 1.00 94.88 179 ILE A C 1
ATOM 1414 O O . ILE A 1 179 ? -2.323 -10.298 20.310 1.00 94.88 179 ILE A O 1
ATOM 1418 N N . ASP A 1 180 ? -2.021 -12.402 21.034 1.00 94.12 180 ASP A N 1
ATOM 1419 C CA . ASP A 1 180 ? -1.290 -12.854 19.845 1.00 94.12 180 ASP A CA 1
ATOM 1420 C C . ASP A 1 180 ? -2.034 -12.560 18.542 1.00 94.12 180 ASP A C 1
ATOM 1422 O O . ASP A 1 180 ? -1.434 -12.154 17.543 1.00 94.12 180 ASP A O 1
ATOM 1426 N N . THR A 1 181 ? -3.347 -12.783 18.527 1.00 94.62 181 THR A N 1
ATOM 1427 C CA . THR A 1 181 ? -4.198 -12.579 17.354 1.00 94.62 181 THR A CA 1
ATOM 1428 C C . THR A 1 181 ? -5.593 -12.152 17.784 1.00 94.62 181 THR A C 1
ATOM 1430 O O . THR A 1 181 ? -6.259 -12.851 18.544 1.00 94.62 181 THR A O 1
ATOM 1433 N N . PHE A 1 182 ? -6.043 -11.019 17.255 1.00 96.25 182 PHE A N 1
ATOM 1434 C CA . PHE A 1 182 ? -7.386 -10.491 17.443 1.00 96.25 182 PHE A CA 1
ATOM 1435 C C . PHE A 1 182 ? -8.100 -10.434 16.087 1.00 96.25 182 PHE A C 1
ATOM 1437 O O . PHE A 1 182 ? -7.807 -9.591 15.231 1.00 96.25 182 PHE A O 1
ATOM 1444 N N . ALA A 1 183 ? -8.967 -11.417 15.849 1.00 96.19 183 ALA A N 1
ATOM 1445 C CA . ALA A 1 183 ? -9.529 -11.727 14.538 1.00 96.19 183 ALA A CA 1
ATOM 1446 C C . ALA A 1 183 ? -10.520 -10.653 14.037 1.00 96.19 183 ALA A C 1
ATOM 1448 O O . ALA A 1 183 ? -11.082 -9.915 14.848 1.00 96.19 183 ALA A O 1
ATOM 1449 N N . PRO A 1 184 ? -10.774 -10.562 12.716 1.00 96.38 184 PRO A N 1
ATOM 1450 C CA . PRO A 1 184 ? -11.818 -9.696 12.162 1.00 96.38 184 PRO A CA 1
ATOM 1451 C C . PRO A 1 184 ? -13.179 -9.952 12.816 1.00 96.38 184 PRO A C 1
ATOM 1453 O O . PRO A 1 184 ? -13.603 -11.102 12.936 1.00 96.38 184 PRO A O 1
ATOM 1456 N N . GLY A 1 185 ? -13.867 -8.893 13.239 1.00 94.88 185 GLY A N 1
ATOM 1457 C CA . GLY A 1 185 ? -15.170 -8.962 13.907 1.00 94.88 185 GLY A CA 1
ATOM 1458 C C . GLY A 1 185 ? -15.137 -9.495 15.343 1.00 94.88 185 GLY A C 1
ATOM 1459 O O . GLY A 1 185 ? -16.187 -9.577 15.983 1.00 94.88 185 GLY A O 1
ATOM 1460 N N . GLN A 1 186 ? -13.964 -9.857 15.877 1.00 96.31 186 GLN A N 1
ATOM 1461 C CA . GLN A 1 186 ? -13.832 -10.256 17.274 1.00 96.31 186 GLN A CA 1
ATOM 1462 C C . GLN A 1 186 ? -14.082 -9.051 18.188 1.00 96.31 186 GLN A C 1
ATOM 1464 O O . GLN A 1 186 ? -13.633 -7.937 17.908 1.00 96.31 186 GLN A O 1
ATOM 1469 N N . LYS A 1 187 ? -14.801 -9.291 19.289 1.00 95.12 187 LYS A N 1
ATOM 1470 C CA . LYS A 1 187 ? -15.212 -8.272 20.259 1.00 95.12 187 LYS A CA 1
ATOM 1471 C C . LYS A 1 187 ? -14.737 -8.644 21.654 1.00 95.12 187 LYS A C 1
ATOM 1473 O O . LYS A 1 187 ? -14.865 -9.795 22.068 1.00 95.12 187 LYS A O 1
ATOM 1478 N N . LEU A 1 188 ? -14.242 -7.652 22.379 1.00 91.50 188 LEU A N 1
ATOM 1479 C CA . LEU A 1 188 ? -14.102 -7.674 23.828 1.00 91.50 188 LEU A CA 1
ATOM 1480 C C . LEU A 1 188 ? -15.171 -6.772 24.422 1.00 91.50 188 LEU A C 1
ATOM 1482 O O . LEU A 1 188 ? -15.539 -5.754 23.833 1.00 91.50 188 LEU A O 1
ATOM 1486 N N . PHE A 1 189 ? -15.668 -7.166 25.583 1.00 87.38 189 PHE A N 1
ATOM 1487 C CA . PHE A 1 189 ? -16.814 -6.536 26.205 1.00 87.38 189 PHE A CA 1
ATOM 1488 C C . PHE A 1 189 ? -16.554 -6.369 27.699 1.00 87.38 189 PHE A C 1
ATOM 1490 O O . PHE A 1 189 ? -16.271 -7.348 28.391 1.00 87.38 189 PHE A O 1
ATOM 1497 N N . TYR A 1 190 ? -16.656 -5.130 28.178 1.00 83.75 190 TYR A N 1
ATOM 1498 C CA . TYR A 1 190 ? -16.432 -4.767 29.573 1.00 83.75 190 TYR A CA 1
ATOM 1499 C C . TYR A 1 190 ? -17.577 -3.897 30.072 1.00 83.75 190 TYR A C 1
ATOM 1501 O O . TYR A 1 190 ? -17.904 -2.882 29.462 1.00 83.75 190 TYR A O 1
ATOM 1509 N N . HIS A 1 191 ? -18.177 -4.263 31.198 1.00 76.75 191 HIS A N 1
ATOM 1510 C CA . HIS A 1 191 ? -19.134 -3.395 31.875 1.00 76.75 191 HIS A CA 1
ATOM 1511 C C . HIS A 1 191 ? -18.378 -2.334 32.670 1.00 76.75 191 HIS A C 1
ATOM 1513 O O . HIS A 1 191 ? -17.552 -2.689 33.507 1.00 76.75 191 HIS A O 1
ATOM 1519 N N . ILE A 1 192 ? -18.663 -1.054 32.421 1.00 73.94 192 ILE A N 1
ATOM 1520 C CA . ILE A 1 192 ? -17.922 0.043 33.057 1.00 73.94 192 ILE A CA 1
ATOM 1521 C C . ILE A 1 192 ? -18.770 0.877 34.020 1.00 73.94 192 ILE A C 1
ATOM 1523 O O . ILE A 1 192 ? -18.229 1.396 34.987 1.00 73.94 192 ILE A O 1
ATOM 1527 N N . ALA A 1 193 ? -20.083 1.000 33.792 1.00 68.12 193 ALA A N 1
ATOM 1528 C CA . ALA A 1 193 ? -20.966 1.781 34.662 1.00 68.12 193 ALA A CA 1
ATOM 1529 C C . ALA A 1 193 ? -22.449 1.410 34.488 1.00 68.12 193 ALA A C 1
ATOM 1531 O O . ALA A 1 193 ? -22.836 0.734 33.536 1.00 68.12 193 ALA A O 1
ATOM 1532 N N . ILE A 1 194 ? -23.298 1.888 35.399 1.00 65.75 194 ILE A N 1
ATOM 1533 C CA . ILE A 1 194 ? -24.765 1.823 35.309 1.00 65.75 194 ILE A CA 1
ATOM 1534 C C . ILE A 1 194 ? -25.285 3.267 35.288 1.00 65.75 194 ILE A C 1
ATOM 1536 O O . ILE A 1 194 ? -24.833 4.097 36.066 1.00 65.75 194 ILE A O 1
ATOM 1540 N N . GLY A 1 195 ? -26.230 3.583 34.404 1.00 57.94 195 GLY A N 1
ATOM 1541 C CA . GLY A 1 195 ? -26.609 4.941 34.002 1.00 57.94 195 GLY A CA 1
ATOM 1542 C C . GLY A 1 195 ? -27.208 5.833 35.083 1.00 57.94 195 GLY A C 1
ATOM 1543 O O . GLY A 1 195 ? -27.318 7.032 34.866 1.00 57.94 195 GLY A O 1
ATOM 1544 N N . GLY A 1 196 ? -27.537 5.286 36.256 1.00 56.28 196 GLY A N 1
ATOM 1545 C CA . GLY A 1 196 ? -27.880 6.088 37.434 1.00 56.28 196 GLY A CA 1
ATOM 1546 C C . GLY A 1 196 ? -26.682 6.810 38.062 1.00 56.28 196 GLY A C 1
ATOM 1547 O O . GLY A 1 196 ? -26.881 7.827 38.712 1.00 56.28 196 GLY A O 1
ATOM 1548 N N . TYR A 1 197 ? -25.463 6.312 37.829 1.00 54.25 197 TYR A N 1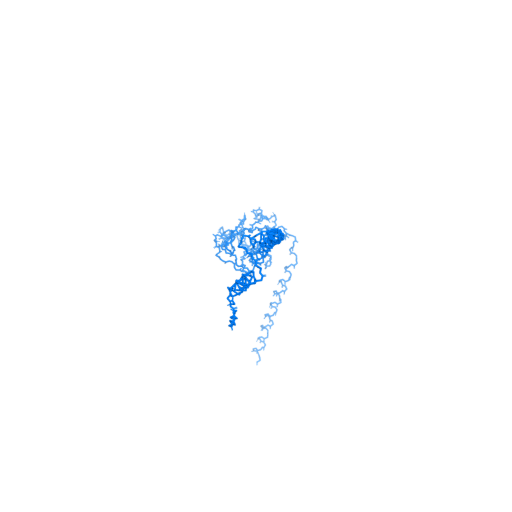
ATOM 1549 C CA . TYR A 1 197 ? -24.222 6.797 38.443 1.00 54.25 197 TYR A CA 1
ATOM 1550 C C . TYR A 1 197 ? -23.436 7.755 37.537 1.00 54.25 197 TYR A C 1
ATOM 1552 O O . TYR A 1 197 ? -22.462 8.343 37.975 1.00 54.25 197 TYR A O 1
ATOM 1560 N N . ILE A 1 198 ? -23.850 7.946 36.278 1.00 54.59 198 ILE A N 1
ATOM 1561 C CA . ILE A 1 198 ? -23.177 8.834 35.311 1.00 54.59 198 ILE A CA 1
ATOM 1562 C C . ILE A 1 198 ? -23.759 10.250 35.419 1.00 54.59 198 ILE A C 1
ATOM 1564 O O . ILE A 1 198 ? -24.309 10.808 34.472 1.00 54.59 198 ILE A O 1
ATOM 1568 N N . ARG A 1 199 ? -23.728 10.827 36.618 1.00 55.25 199 ARG A N 1
ATOM 1569 C CA . ARG A 1 199 ? -24.027 12.248 36.833 1.00 55.25 199 ARG A CA 1
ATOM 1570 C C . ARG A 1 199 ? -22.929 12.815 37.718 1.00 55.25 199 ARG A C 1
ATOM 1572 O O . ARG A 1 199 ? -22.532 12.177 38.684 1.00 55.25 199 ARG A O 1
ATOM 1579 N N . GLU A 1 200 ? -22.462 14.022 37.398 1.00 49.56 200 GLU A N 1
ATOM 1580 C CA . GLU A 1 200 ? -21.391 14.728 38.133 1.00 49.56 200 GLU A CA 1
ATOM 1581 C C . GLU A 1 200 ? -21.685 14.916 39.637 1.00 49.56 200 GLU A C 1
ATOM 1583 O O . GLU A 1 200 ? -20.785 15.207 40.424 1.00 49.56 200 GLU A O 1
ATOM 1588 N N . GLU A 1 201 ? -22.941 14.747 40.047 1.00 49.72 201 GLU A N 1
ATOM 1589 C CA . GLU A 1 201 ? -23.401 14.899 41.428 1.00 49.72 201 GLU A CA 1
ATOM 1590 C C . GLU A 1 201 ? -23.195 13.646 42.298 1.00 49.72 201 GLU A C 1
ATOM 1592 O O . GLU A 1 201 ? -23.378 13.733 43.512 1.00 49.72 201 GLU A O 1
ATOM 1597 N N . ASP A 1 202 ? -22.810 12.497 41.725 1.00 53.00 202 ASP A N 1
ATOM 1598 C CA . ASP A 1 202 ? -22.504 11.296 42.509 1.00 53.00 202 ASP A CA 1
ATOM 1599 C C . ASP A 1 202 ? -21.076 11.379 43.099 1.00 53.00 202 ASP A C 1
ATOM 1601 O O . ASP A 1 202 ? -20.108 11.485 42.335 1.00 53.00 202 ASP A O 1
ATOM 1605 N N . PRO A 1 203 ? -20.905 11.326 44.437 1.00 48.91 203 PRO A N 1
ATOM 1606 C CA . PRO A 1 203 ? -19.595 11.376 45.089 1.00 48.91 203 PRO A CA 1
ATOM 1607 C C . PRO A 1 203 ? -18.612 10.302 44.605 1.00 48.91 203 PRO A C 1
ATOM 1609 O O . PRO A 1 203 ? -17.406 10.552 44.601 1.00 48.91 203 PRO A O 1
ATOM 1612 N N . ASP A 1 204 ? -19.110 9.137 44.178 1.00 50.25 204 ASP A N 1
ATOM 1613 C CA . ASP A 1 204 ? -18.280 8.050 43.652 1.00 50.25 204 ASP A CA 1
ATOM 1614 C C . ASP A 1 204 ? -17.900 8.293 42.176 1.00 50.25 204 ASP A C 1
ATOM 1616 O O . ASP A 1 204 ? -16.843 7.851 41.725 1.00 50.25 204 ASP A O 1
ATOM 1620 N N . PHE A 1 205 ? -18.705 9.059 41.424 1.00 49.50 205 PHE A N 1
ATOM 1621 C CA . PHE A 1 205 ? -18.431 9.412 40.025 1.00 49.50 205 PHE A CA 1
ATOM 1622 C C . PHE A 1 205 ? -17.520 10.637 39.874 1.00 49.50 205 PHE A C 1
ATOM 1624 O O . PHE A 1 205 ? -16.800 10.733 38.883 1.00 49.50 205 PHE A O 1
ATOM 1631 N N . GLN A 1 206 ? -17.463 11.536 40.866 1.00 43.78 206 GLN A N 1
ATOM 1632 C CA . GLN A 1 206 ? -16.519 12.670 40.865 1.00 43.78 206 GLN A CA 1
ATOM 1633 C C . GLN A 1 206 ? -15.044 12.242 40.796 1.00 43.78 206 GLN A C 1
ATOM 1635 O O . GLN A 1 206 ? -14.193 13.037 40.399 1.00 43.78 206 GLN A O 1
ATOM 1640 N N . ASN A 1 207 ? -14.740 10.985 41.134 1.00 48.56 207 ASN A N 1
ATOM 1641 C CA . ASN A 1 207 ? -13.400 10.409 41.025 1.00 48.56 207 ASN A CA 1
ATOM 1642 C C . ASN A 1 207 ? -13.099 9.769 39.656 1.00 48.56 207 ASN A C 1
ATOM 1644 O O . ASN A 1 207 ? -11.976 9.318 39.428 1.00 48.56 207 ASN A O 1
ATOM 1648 N N . HIS A 1 208 ? -14.068 9.735 38.738 1.00 57.00 208 HIS A N 1
ATOM 1649 C CA . HIS A 1 208 ? -13.903 9.202 37.391 1.00 57.00 208 HIS A CA 1
ATOM 1650 C C . HIS A 1 208 ? -13.982 10.336 36.368 1.00 57.00 208 HIS A C 1
ATOM 1652 O O . HIS A 1 208 ? -14.972 11.057 36.272 1.00 57.00 208 HIS A O 1
ATOM 1658 N N . SER A 1 209 ? -12.918 10.507 35.578 1.00 61.88 209 SER A N 1
ATOM 1659 C CA . SER A 1 209 ? -12.931 11.481 34.487 1.00 61.88 209 SER A CA 1
ATOM 1660 C C . SER A 1 209 ? -14.023 11.093 33.476 1.00 61.88 209 SER A C 1
ATOM 1662 O O . SER A 1 209 ? -14.033 9.960 32.991 1.00 61.88 209 SER A O 1
ATOM 1664 N N . PRO A 1 210 ? -14.925 12.012 33.087 1.00 69.75 210 PRO A N 1
ATOM 1665 C CA . PRO A 1 210 ? -15.978 11.726 32.112 1.00 69.75 210 PRO A CA 1
ATOM 1666 C C . PRO A 1 210 ? -15.427 11.547 30.686 1.00 69.75 210 PRO A C 1
ATOM 1668 O O . PRO A 1 210 ? -16.168 11.209 29.761 1.00 69.75 210 PRO A O 1
ATOM 1671 N N . ARG A 1 211 ? -14.122 11.775 30.505 1.00 80.62 211 ARG A N 1
ATOM 1672 C CA . ARG A 1 211 ? -13.349 11.440 29.314 1.00 80.62 211 ARG A CA 1
ATOM 1673 C C . ARG A 1 211 ? -12.220 10.488 29.665 1.00 80.62 211 ARG A C 1
ATOM 1675 O O . ARG A 1 211 ? -11.505 10.726 30.637 1.00 80.62 211 ARG A O 1
ATOM 1682 N N . PHE A 1 212 ? -12.022 9.492 28.818 1.00 85.50 212 PHE A N 1
ATOM 1683 C CA . PHE A 1 212 ? -10.893 8.574 28.897 1.00 85.50 212 PHE A CA 1
ATOM 1684 C C . PHE A 1 212 ? -10.497 8.104 27.502 1.00 85.50 212 PHE A C 1
ATOM 1686 O O . PHE A 1 212 ? -11.214 8.319 26.520 1.00 85.50 212 PHE A O 1
ATOM 1693 N N . THR A 1 213 ? -9.349 7.457 27.423 1.00 90.94 213 THR A N 1
ATOM 1694 C CA . THR A 1 213 ? -8.704 7.062 26.184 1.00 90.94 213 THR A CA 1
ATOM 1695 C C . THR A 1 213 ? -8.430 5.572 26.204 1.00 90.94 213 THR A C 1
ATOM 1697 O O . THR A 1 213 ? -7.842 5.058 27.149 1.00 90.94 213 THR A O 1
ATOM 1700 N N . ILE A 1 214 ? -8.804 4.882 25.130 1.00 92.69 214 ILE A N 1
ATOM 1701 C CA . ILE A 1 214 ? -8.367 3.513 24.870 1.00 92.69 214 ILE A CA 1
ATOM 1702 C C . ILE A 1 214 ? -7.328 3.542 23.762 1.00 92.69 214 ILE A C 1
ATOM 1704 O O . ILE A 1 214 ? -7.603 3.987 22.645 1.00 92.69 214 ILE A O 1
ATOM 1708 N N . GLU A 1 215 ? -6.139 3.042 24.072 1.00 95.44 215 GLU A N 1
ATOM 1709 C CA . GLU A 1 215 ? -5.067 2.872 23.104 1.00 95.44 215 GLU A CA 1
ATOM 1710 C C . GLU A 1 215 ? -4.953 1.401 22.710 1.00 95.44 215 GLU A C 1
ATOM 1712 O O . GLU A 1 215 ? -4.793 0.526 23.561 1.00 95.44 215 GLU A O 1
ATOM 1717 N N . ALA A 1 216 ? -5.008 1.127 21.411 1.00 95.94 216 ALA A N 1
ATOM 1718 C CA . ALA A 1 216 ? -4.795 -0.192 20.842 1.00 95.94 216 ALA A CA 1
ATOM 1719 C C . ALA A 1 216 ? -3.513 -0.189 20.008 1.00 95.94 216 ALA A C 1
ATOM 1721 O O . ALA A 1 216 ? -3.434 0.458 18.965 1.00 95.94 216 ALA A O 1
ATOM 1722 N N . ILE A 1 217 ? -2.506 -0.924 20.472 1.00 95.31 217 ILE A N 1
ATOM 1723 C CA . ILE A 1 217 ? -1.203 -1.042 19.817 1.00 95.31 217 ILE A CA 1
ATOM 1724 C C . ILE A 1 217 ? -1.092 -2.443 19.226 1.00 95.31 217 ILE A C 1
ATOM 1726 O O . ILE A 1 217 ? -1.180 -3.418 19.963 1.00 95.31 217 ILE A O 1
ATOM 1730 N N . TYR A 1 218 ? -0.893 -2.571 17.919 1.00 94.62 218 TYR A N 1
ATOM 1731 C CA . TYR A 1 218 ? -0.837 -3.870 17.239 1.00 94.62 218 TYR A CA 1
ATOM 1732 C C . TYR A 1 218 ? 0.082 -3.831 16.018 1.00 94.62 218 TYR A C 1
ATOM 1734 O O . TYR A 1 218 ? 0.482 -2.764 15.561 1.00 94.62 218 TYR A O 1
ATOM 1742 N N . SER A 1 219 ? 0.415 -4.997 15.468 1.00 92.25 219 SER A N 1
ATOM 1743 C CA . SER A 1 219 ? 1.092 -5.118 14.175 1.00 92.25 219 SER A CA 1
ATOM 1744 C C . SER A 1 219 ? 0.213 -5.813 13.135 1.00 92.25 219 SER A C 1
ATOM 1746 O O . SER A 1 219 ? -0.691 -6.592 13.455 1.00 92.25 219 SER A O 1
ATOM 1748 N N . PHE A 1 220 ? 0.484 -5.522 11.867 1.00 88.06 220 PHE A N 1
ATOM 1749 C CA . PHE A 1 220 ? -0.169 -6.126 10.710 1.00 88.06 220 PHE A CA 1
ATOM 1750 C C . PHE A 1 220 ? 0.859 -6.279 9.581 1.00 88.06 220 PHE A C 1
ATOM 1752 O O . PHE A 1 220 ? 1.761 -5.465 9.471 1.00 88.06 220 PHE A O 1
ATOM 1759 N N . ASP A 1 221 ? 0.766 -7.368 8.816 1.00 74.88 221 ASP A N 1
ATOM 1760 C CA . ASP A 1 221 ? 1.585 -7.663 7.622 1.00 74.88 221 ASP A CA 1
ATOM 1761 C C . ASP A 1 221 ? 3.110 -7.417 7.710 1.00 74.88 221 ASP A C 1
ATOM 1763 O O . ASP A 1 221 ? 3.756 -7.015 6.752 1.00 74.88 221 ASP A O 1
ATOM 1767 N N . GLY A 1 222 ? 3.717 -7.679 8.873 1.00 67.12 222 GLY A N 1
ATOM 1768 C CA . GLY A 1 222 ? 5.167 -7.520 9.062 1.00 67.12 222 GLY A CA 1
ATOM 1769 C C . GLY A 1 222 ? 5.642 -6.077 9.279 1.00 67.12 222 GLY A C 1
ATOM 1770 O O . GLY A 1 222 ? 6.837 -5.887 9.495 1.00 67.12 222 GLY A O 1
ATOM 1771 N N . ASP A 1 223 ? 4.728 -5.102 9.288 1.00 65.38 223 ASP A N 1
ATOM 1772 C CA . ASP A 1 223 ? 5.004 -3.679 9.509 1.00 65.38 223 ASP A CA 1
ATOM 1773 C C . ASP A 1 223 ? 5.200 -3.299 10.992 1.00 65.38 223 ASP A C 1
ATOM 1775 O O . ASP A 1 223 ? 4.923 -4.070 11.924 1.00 65.38 223 ASP A O 1
ATOM 1779 N N . GLU A 1 224 ? 5.680 -2.063 11.189 1.00 73.75 224 GLU A N 1
ATOM 1780 C CA . GLU A 1 224 ? 5.805 -1.375 12.477 1.00 73.75 224 GLU A CA 1
ATOM 1781 C C . GLU A 1 224 ? 4.505 -1.399 13.299 1.00 73.75 224 GLU A C 1
ATOM 1783 O O . GLU A 1 224 ? 3.385 -1.491 12.786 1.00 73.75 224 GLU A O 1
ATOM 1788 N N . ARG A 1 225 ? 4.655 -1.304 14.627 1.00 84.62 225 ARG A N 1
ATOM 1789 C CA . ARG A 1 225 ? 3.518 -1.255 15.552 1.00 84.62 225 ARG A CA 1
ATOM 1790 C C . ARG A 1 225 ? 2.662 -0.023 15.260 1.00 84.62 225 ARG A C 1
ATOM 1792 O O . ARG A 1 225 ? 3.077 1.107 15.491 1.00 84.62 225 ARG A O 1
ATOM 1799 N N . THR A 1 226 ? 1.441 -0.267 14.813 1.00 89.31 226 THR A N 1
ATOM 1800 C CA . THR A 1 226 ? 0.388 0.729 14.686 1.00 89.31 226 THR A CA 1
ATOM 1801 C C . THR A 1 226 ? -0.209 1.026 16.057 1.00 89.31 226 THR A C 1
ATOM 1803 O O . THR A 1 226 ? -0.458 0.103 16.833 1.00 89.31 226 THR A O 1
ATOM 1806 N N . LYS A 1 227 ? -0.487 2.303 16.333 1.00 93.31 227 LYS A N 1
ATOM 1807 C CA . LYS A 1 227 ? -1.210 2.755 17.524 1.00 93.31 227 LYS A CA 1
ATOM 1808 C C . LYS A 1 227 ? -2.499 3.458 17.107 1.00 93.31 227 LYS A C 1
ATOM 1810 O O . LYS A 1 227 ? -2.451 4.480 16.432 1.00 93.31 227 LYS A O 1
ATOM 1815 N N . GLU A 1 228 ? -3.627 2.913 17.539 1.00 93.00 228 GLU A N 1
ATOM 1816 C CA . GLU A 1 228 ? -4.944 3.537 17.432 1.00 93.00 228 GLU A CA 1
ATOM 1817 C C . GLU A 1 228 ? -5.341 4.109 18.785 1.00 93.00 228 GLU A C 1
ATOM 1819 O O . GLU A 1 228 ? -5.188 3.449 19.813 1.00 93.00 228 GLU A O 1
ATOM 1824 N N . VAL A 1 229 ? -5.845 5.338 18.788 1.00 94.81 229 VAL A N 1
ATOM 1825 C CA . VAL A 1 229 ? -6.239 6.046 20.005 1.00 94.81 229 VAL A CA 1
ATOM 1826 C C . VAL A 1 229 ? -7.695 6.442 19.865 1.00 94.81 229 VAL A C 1
ATOM 1828 O O . VAL A 1 229 ? -8.046 7.231 18.992 1.00 94.81 229 VAL A O 1
ATOM 1831 N N . THR A 1 230 ? -8.545 5.893 20.726 1.00 94.06 230 THR A N 1
ATOM 1832 C CA . THR A 1 230 ? -9.962 6.248 20.767 1.00 94.06 230 THR A CA 1
ATOM 1833 C C . THR A 1 230 ? -10.260 7.022 22.038 1.00 94.06 230 THR A C 1
ATOM 1835 O O . THR A 1 230 ? -10.131 6.487 23.137 1.00 94.06 230 THR A O 1
ATOM 1838 N N . VAL A 1 231 ? -10.674 8.278 21.882 1.00 91.75 231 VAL A N 1
ATOM 1839 C CA . VAL A 1 231 ? -11.131 9.116 22.995 1.00 91.75 231 VAL A CA 1
ATOM 1840 C C . VAL A 1 231 ? -12.627 8.907 23.176 1.00 91.75 231 VAL A C 1
ATOM 1842 O O . VAL A 1 231 ? -13.410 9.126 22.253 1.00 91.75 231 VAL A O 1
ATOM 1845 N N . ILE A 1 232 ? -13.020 8.501 24.375 1.00 87.19 232 ILE A N 1
ATOM 1846 C CA . ILE A 1 232 ? -14.406 8.261 24.755 1.00 87.19 232 ILE A CA 1
ATOM 1847 C C . ILE A 1 232 ? -14.855 9.394 25.675 1.00 87.19 232 ILE A C 1
ATOM 1849 O O . ILE A 1 232 ? -14.207 9.688 26.677 1.00 87.19 232 ILE A O 1
ATOM 1853 N N . ASP A 1 233 ? -15.973 10.033 25.326 1.00 85.31 233 ASP A N 1
ATOM 1854 C CA . ASP A 1 233 ? -16.579 11.126 26.090 1.00 85.31 233 ASP A CA 1
ATOM 1855 C C . ASP A 1 233 ? -17.974 10.720 26.570 1.00 85.31 233 ASP A C 1
ATOM 1857 O O . ASP A 1 233 ? -18.937 10.711 25.799 1.00 85.31 233 ASP A O 1
ATOM 1861 N N . LEU A 1 234 ? -18.083 10.381 27.854 1.00 77.81 234 LEU A N 1
ATOM 1862 C CA . LEU A 1 234 ? -19.322 9.906 28.467 1.00 77.81 234 LEU A CA 1
ATOM 1863 C C . LEU A 1 234 ? -20.388 11.004 28.581 1.00 77.81 234 LEU A C 1
ATOM 1865 O O . LEU A 1 234 ? -21.572 10.691 28.687 1.00 77.81 234 LEU A O 1
ATOM 1869 N N . ARG A 1 235 ? -20.004 12.285 28.480 1.00 76.00 235 ARG A N 1
ATOM 1870 C CA . ARG A 1 235 ? -20.945 13.421 28.543 1.00 76.00 235 ARG A CA 1
ATOM 1871 C C . ARG A 1 235 ? -21.938 13.421 27.393 1.00 76.00 235 ARG A C 1
ATOM 1873 O O . ARG A 1 235 ? -23.034 13.949 27.529 1.00 76.00 235 ARG A O 1
ATOM 1880 N N . THR A 1 236 ? -21.580 12.776 26.283 1.00 76.25 236 THR A N 1
ATOM 1881 C CA . THR A 1 236 ? -22.478 12.578 25.137 1.00 76.25 236 THR A CA 1
ATOM 1882 C C . THR A 1 236 ? -23.752 11.813 25.499 1.00 76.25 236 THR A C 1
ATOM 1884 O O . THR A 1 236 ? -24.754 11.948 24.803 1.00 76.25 236 THR A O 1
ATOM 1887 N N . PHE A 1 237 ? -23.748 11.063 26.605 1.00 73.31 237 PHE A N 1
ATOM 1888 C CA . PHE A 1 237 ? -24.891 10.277 27.050 1.00 73.31 237 PHE A CA 1
ATOM 1889 C C . PHE A 1 237 ? -25.727 10.950 28.144 1.00 73.31 237 PHE A C 1
ATOM 1891 O O . PHE A 1 237 ? -26.798 10.439 28.445 1.00 73.31 237 PHE A O 1
ATOM 1898 N N . TYR A 1 238 ? -25.300 12.082 28.720 1.00 69.19 238 TYR A N 1
ATOM 1899 C CA . TYR A 1 238 ? -25.952 12.682 29.900 1.00 69.19 238 TYR A CA 1
ATOM 1900 C C . TYR A 1 238 ? -27.431 13.040 29.665 1.00 69.19 238 TYR A C 1
ATOM 1902 O O . TYR A 1 238 ? -28.262 12.799 30.538 1.00 69.19 238 TYR A O 1
ATOM 1910 N N . ASP A 1 239 ? -27.768 13.528 28.468 1.00 63.38 239 ASP A N 1
ATOM 1911 C CA . ASP A 1 239 ? -29.128 13.965 28.113 1.00 63.38 239 ASP A CA 1
ATOM 1912 C C . ASP A 1 239 ? -29.868 12.986 27.174 1.00 63.38 239 ASP A C 1
ATOM 1914 O O . ASP A 1 239 ? -31.053 13.155 26.891 1.00 63.38 239 ASP A O 1
ATOM 1918 N N . GLY A 1 240 ? -29.191 11.940 26.682 1.00 58.47 240 GLY A N 1
ATOM 1919 C CA . GLY A 1 240 ? -29.693 11.039 25.630 1.00 58.47 240 GLY A CA 1
ATOM 1920 C C . GLY A 1 240 ? -30.569 9.869 26.104 1.00 58.47 240 GLY A C 1
ATOM 1921 O O . GLY A 1 240 ? -30.964 9.029 25.302 1.00 58.47 240 GLY A O 1
ATOM 1922 N N . PHE A 1 241 ? -30.880 9.781 27.398 1.00 56.59 241 PHE A N 1
ATOM 1923 C CA . PHE A 1 241 ? -31.391 8.569 28.062 1.00 56.59 241 PHE A CA 1
ATOM 1924 C C . PHE A 1 241 ? -32.835 8.123 27.732 1.00 56.59 241 PHE A C 1
ATOM 1926 O O . PHE A 1 241 ? -33.328 7.174 28.347 1.00 56.59 241 PHE A O 1
ATOM 1933 N N . VAL A 1 242 ? -33.557 8.775 26.815 1.00 51.66 242 VAL A N 1
ATOM 1934 C CA . VAL A 1 242 ? -35.032 8.674 26.788 1.00 51.66 242 VAL A CA 1
ATOM 1935 C C . VAL A 1 242 ? -35.601 7.619 25.822 1.00 51.66 242 VAL A C 1
ATOM 1937 O O . VAL A 1 242 ? -36.637 7.034 26.146 1.00 51.66 242 VAL A O 1
ATOM 1940 N N . ASP A 1 243 ? -34.954 7.304 24.693 1.00 50.34 243 ASP A N 1
ATOM 1941 C CA . ASP A 1 243 ? -35.634 6.542 23.622 1.00 50.34 243 ASP A CA 1
ATOM 1942 C C . ASP A 1 243 ? -35.254 5.053 23.483 1.00 50.34 243 ASP A C 1
ATOM 1944 O O . ASP A 1 243 ? -36.138 4.228 23.247 1.00 50.34 243 ASP A O 1
ATOM 1948 N N . GLU A 1 244 ? -33.999 4.649 23.693 1.00 50.19 244 GLU A N 1
ATOM 1949 C CA . GLU A 1 244 ? -33.542 3.278 23.365 1.00 50.19 244 GLU A CA 1
ATOM 1950 C C . GLU A 1 244 ? -34.013 2.204 24.371 1.00 50.19 244 GLU A C 1
ATOM 1952 O O . GLU A 1 244 ? -34.280 1.055 24.022 1.00 50.19 244 GLU A O 1
ATOM 1957 N N . LEU A 1 245 ? -34.270 2.590 25.624 1.00 53.09 245 LEU A N 1
ATOM 1958 C CA . LEU A 1 245 ? -34.805 1.687 26.656 1.00 53.09 245 LEU A CA 1
ATOM 1959 C C . LEU A 1 245 ? -36.237 1.196 26.370 1.00 53.09 245 LEU A C 1
ATOM 1961 O O . LEU A 1 245 ? -36.705 0.239 26.998 1.00 53.09 245 LEU A O 1
ATOM 1965 N N . ARG A 1 246 ? -36.965 1.854 25.457 1.00 51.25 246 ARG A N 1
ATOM 1966 C CA . ARG A 1 246 ? -38.348 1.491 25.116 1.00 51.25 246 ARG A CA 1
ATOM 1967 C C . ARG A 1 246 ? -38.423 0.279 24.187 1.00 51.25 246 ARG A C 1
ATOM 1969 O O . ARG A 1 246 ? -39.336 -0.531 24.356 1.00 51.25 246 ARG A O 1
ATOM 1976 N N . SER A 1 247 ? -37.483 0.124 23.252 1.00 55.91 247 SER A N 1
ATOM 1977 C CA . SER A 1 247 ? -37.472 -0.989 22.290 1.00 55.91 247 SER A CA 1
ATOM 1978 C C . SER A 1 247 ? -37.104 -2.322 22.937 1.00 55.91 247 SER A C 1
ATOM 1980 O O . SER A 1 247 ? -37.779 -3.320 22.691 1.00 55.91 247 SER A O 1
ATOM 1982 N N . ASP A 1 248 ? -36.119 -2.337 23.835 1.00 59.78 248 ASP A N 1
ATOM 1983 C CA . ASP A 1 248 ? -35.679 -3.571 24.500 1.00 59.78 248 ASP A CA 1
ATOM 1984 C C . ASP A 1 248 ? -36.761 -4.146 25.417 1.00 59.78 248 ASP A C 1
ATOM 1986 O O . ASP A 1 248 ? -37.041 -5.344 25.386 1.00 59.78 248 ASP A O 1
ATOM 1990 N N . LYS A 1 249 ? -37.464 -3.285 26.166 1.00 60.88 249 LYS A N 1
ATOM 1991 C CA . LYS A 1 249 ? -38.627 -3.705 26.963 1.00 60.88 249 LYS A CA 1
ATOM 1992 C C . LYS A 1 249 ? -39.761 -4.247 26.099 1.00 60.88 249 LYS A C 1
ATOM 1994 O O . LYS A 1 249 ? -40.454 -5.172 26.520 1.00 60.88 249 LYS A O 1
ATOM 1999 N N . ALA A 1 250 ? -39.982 -3.681 24.911 1.00 62.62 250 ALA A N 1
ATOM 2000 C CA . ALA A 1 250 ? -40.990 -4.191 23.988 1.00 62.62 250 ALA A CA 1
ATOM 2001 C C . ALA A 1 250 ? -40.620 -5.597 23.487 1.00 62.62 250 ALA A C 1
ATOM 2003 O O . ALA A 1 250 ? -41.474 -6.482 23.494 1.00 62.62 250 ALA A O 1
ATOM 2004 N N . LEU A 1 251 ? -39.351 -5.829 23.135 1.00 69.06 251 LEU A N 1
ATOM 2005 C CA . LEU A 1 251 ? -38.848 -7.141 22.716 1.00 69.06 251 LEU A CA 1
ATOM 2006 C C . LEU A 1 251 ? -38.882 -8.176 23.849 1.00 69.06 251 LEU A C 1
ATOM 2008 O O . LEU A 1 251 ? -39.332 -9.301 23.633 1.00 69.06 251 LEU A O 1
ATOM 2012 N N . GLU A 1 252 ? -38.495 -7.798 25.068 1.00 74.88 252 GLU A N 1
ATOM 2013 C CA . GLU A 1 252 ? -38.584 -8.672 26.245 1.00 74.88 252 GLU A CA 1
ATOM 2014 C C . GLU A 1 252 ? -40.043 -9.055 26.545 1.00 74.88 252 GLU A C 1
ATOM 2016 O O . GLU A 1 252 ? -40.357 -10.223 26.794 1.00 74.88 252 GLU A O 1
ATOM 2021 N N . ASN A 1 253 ? -40.964 -8.091 26.457 1.00 78.19 253 ASN A N 1
ATOM 2022 C CA . ASN A 1 253 ? -42.393 -8.345 26.625 1.00 78.19 253 ASN A CA 1
ATOM 2023 C C . ASN A 1 253 ? -42.946 -9.268 25.534 1.00 78.19 253 ASN A C 1
ATOM 2025 O O . ASN A 1 253 ? -43.756 -10.141 25.847 1.00 78.19 253 ASN A O 1
ATOM 2029 N N . ILE A 1 254 ? -42.514 -9.108 24.279 1.00 84.38 254 ILE A N 1
ATOM 2030 C CA . ILE A 1 254 ? -42.885 -10.010 23.180 1.00 84.38 254 ILE A CA 1
ATOM 2031 C C . ILE A 1 254 ? -42.378 -11.427 23.471 1.00 84.38 254 ILE A C 1
ATOM 2033 O O . ILE A 1 254 ? -43.160 -12.373 23.386 1.00 84.38 254 ILE A O 1
ATOM 2037 N N . SER A 1 255 ? -41.119 -11.577 23.895 1.00 83.75 255 SER A N 1
ATOM 2038 C CA . SER A 1 255 ? -40.538 -12.878 24.253 1.00 83.75 255 SER A CA 1
ATOM 2039 C C . SER A 1 255 ? -41.339 -13.581 25.355 1.00 83.75 255 SER A C 1
ATOM 2041 O O . SER A 1 255 ? -41.723 -14.740 25.199 1.00 83.75 255 SER A O 1
ATOM 2043 N N . LYS A 1 256 ? -41.685 -12.866 26.435 1.00 88.00 256 LYS A N 1
ATOM 2044 C CA . LYS A 1 256 ? -42.499 -13.410 27.540 1.00 88.00 256 LYS A CA 1
ATOM 2045 C C . LYS A 1 256 ? -43.899 -13.836 27.092 1.00 88.00 256 LYS A C 1
ATOM 2047 O O . LYS A 1 256 ? -44.417 -14.853 27.555 1.00 88.00 256 LYS A O 1
ATOM 2052 N N . HIS A 1 257 ? -44.527 -13.082 26.187 1.00 89.06 257 HIS A N 1
ATOM 2053 C CA . HIS A 1 257 ? -45.834 -13.462 25.645 1.00 89.06 257 HIS A CA 1
ATOM 2054 C C . HIS A 1 257 ? -45.748 -14.716 24.770 1.00 89.06 257 HIS A C 1
ATOM 2056 O O . HIS A 1 257 ? -46.635 -15.563 24.851 1.00 89.06 257 HIS A O 1
ATOM 2062 N N . ILE A 1 258 ? -44.681 -14.874 23.982 1.00 91.00 258 ILE A N 1
ATOM 2063 C CA . ILE A 1 258 ? -44.455 -16.081 23.174 1.00 91.00 258 ILE A CA 1
ATOM 2064 C C . ILE A 1 258 ? -44.292 -17.313 24.075 1.00 91.00 258 ILE A C 1
ATOM 2066 O O . ILE A 1 258 ? -44.935 -18.333 23.826 1.00 91.00 258 ILE A O 1
ATOM 2070 N N . GLU A 1 259 ? -43.513 -17.216 25.156 1.00 90.25 259 GLU A N 1
ATOM 2071 C CA . GLU A 1 259 ? -43.356 -18.312 26.126 1.00 90.25 259 GLU A CA 1
ATOM 2072 C C . GLU A 1 259 ? -44.681 -18.691 26.804 1.00 90.25 259 GLU A C 1
ATOM 2074 O O . GLU A 1 259 ? -45.010 -19.872 26.925 1.00 90.25 259 GLU A O 1
ATOM 2079 N N . SER A 1 260 ? -45.477 -17.695 27.203 1.00 88.38 260 SER A N 1
ATOM 2080 C CA . SER A 1 260 ? -46.815 -17.903 27.772 1.00 88.38 260 SER A CA 1
ATOM 2081 C C . SER A 1 260 ? -47.756 -18.628 26.798 1.00 88.38 260 SER A C 1
ATOM 2083 O O . SER A 1 260 ? -48.481 -19.555 27.184 1.00 88.38 260 SER A O 1
ATOM 2085 N N . ILE A 1 261 ? -47.717 -18.259 25.513 1.00 91.44 261 ILE A N 1
ATOM 2086 C CA . ILE A 1 261 ? -48.498 -18.918 24.460 1.00 91.44 261 ILE A CA 1
ATOM 2087 C C . ILE A 1 261 ? -48.050 -20.375 24.285 1.00 91.44 261 ILE A C 1
ATOM 2089 O O . ILE A 1 261 ? -48.906 -21.261 24.240 1.00 91.44 261 ILE A O 1
ATOM 2093 N N . ASP A 1 262 ? -46.740 -20.642 24.245 1.00 92.06 262 ASP A N 1
ATOM 2094 C CA . ASP A 1 262 ? -46.192 -22.000 24.127 1.00 92.06 262 ASP A CA 1
ATOM 2095 C C . ASP A 1 262 ? -46.603 -22.889 25.312 1.00 92.06 262 ASP A C 1
ATOM 2097 O O . ASP A 1 262 ? -47.103 -24.002 25.121 1.00 92.06 262 ASP A O 1
ATOM 2101 N N . GLN A 1 263 ? -46.497 -22.381 26.545 1.00 91.31 263 GLN A N 1
ATOM 2102 C CA . GLN A 1 263 ? -46.949 -23.108 27.735 1.00 91.31 263 GLN A CA 1
ATOM 2103 C C . GLN A 1 263 ? -48.453 -23.398 27.698 1.00 91.31 263 GLN A C 1
ATOM 2105 O O . GLN A 1 263 ? -48.889 -24.510 28.014 1.00 91.31 263 GLN A O 1
ATOM 2110 N N . THR A 1 264 ? -49.257 -22.424 27.266 1.00 90.56 264 THR A N 1
ATOM 2111 C CA . THR A 1 264 ? -50.710 -22.588 27.153 1.00 90.56 264 THR A CA 1
ATOM 2112 C C . THR A 1 264 ? -51.065 -23.647 26.107 1.00 90.56 264 THR A C 1
ATOM 2114 O O . THR A 1 264 ? -51.909 -24.508 26.372 1.00 90.56 264 THR A O 1
ATOM 2117 N N . LEU A 1 265 ? -50.398 -23.639 24.949 1.00 88.00 265 LEU A N 1
ATOM 2118 C CA . LEU A 1 265 ? -50.583 -24.633 23.889 1.00 88.00 265 LEU A CA 1
ATOM 2119 C C . LEU A 1 265 ? -50.196 -26.039 24.354 1.00 88.00 265 LEU A C 1
ATOM 2121 O O . LEU A 1 265 ? -50.997 -26.962 24.202 1.00 88.00 265 LEU A O 1
ATOM 2125 N N . LYS A 1 266 ? -49.034 -26.198 24.999 1.00 90.81 266 LYS A N 1
ATOM 2126 C CA . LYS A 1 266 ? -48.605 -27.474 25.597 1.00 90.81 266 LYS A CA 1
ATOM 2127 C C . LYS A 1 266 ? -49.612 -27.993 26.622 1.00 90.81 266 LYS A C 1
ATOM 2129 O O . LYS A 1 266 ? -49.957 -29.170 26.596 1.00 90.81 266 LYS A O 1
ATOM 2134 N N . SER A 1 267 ? -50.145 -27.118 27.478 1.00 88.12 267 SER A N 1
ATOM 2135 C CA . SER A 1 267 ? -51.135 -27.501 28.495 1.00 88.12 267 SER A CA 1
ATOM 2136 C C . SER A 1 267 ? -52.472 -27.968 27.904 1.00 88.12 267 SER A C 1
ATOM 2138 O O . SER A 1 267 ? -53.137 -28.823 28.489 1.00 88.12 267 SER A O 1
ATOM 2140 N N . LYS A 1 268 ? -52.876 -27.415 26.751 1.00 85.69 268 LYS A N 1
ATOM 2141 C CA . LYS A 1 268 ? -54.096 -27.817 26.039 1.00 85.69 268 LYS A CA 1
ATOM 2142 C C . LYS A 1 268 ? -53.890 -29.093 25.232 1.00 85.69 268 LYS A C 1
ATOM 2144 O O . LYS A 1 268 ? -54.778 -29.936 25.237 1.00 85.69 268 LYS A O 1
ATOM 2149 N N . LEU A 1 269 ? -52.731 -29.252 24.593 1.00 77.00 269 LEU A N 1
ATOM 2150 C CA . LEU A 1 269 ? -52.369 -30.473 23.869 1.00 77.00 269 LEU A CA 1
ATOM 2151 C C . LEU A 1 269 ? -52.203 -31.675 24.804 1.00 77.00 269 LEU A C 1
ATOM 2153 O O . LEU A 1 269 ? -52.584 -32.770 24.431 1.00 77.00 269 LEU A O 1
ATOM 2157 N N . ALA A 1 270 ? -51.709 -31.480 26.030 1.00 76.25 270 ALA A N 1
ATOM 2158 C CA . ALA A 1 270 ? -51.598 -32.546 27.031 1.00 76.25 270 ALA A CA 1
ATOM 2159 C C . ALA A 1 270 ? -52.945 -32.982 27.650 1.00 76.25 270 ALA A C 1
ATOM 2161 O O . ALA A 1 270 ? -52.983 -33.937 28.422 1.00 76.25 270 ALA A O 1
ATOM 2162 N N . LYS A 1 271 ? -54.035 -32.253 27.371 1.00 74.44 271 LYS A N 1
ATOM 2163 C CA . LYS A 1 271 ? -55.402 -32.553 27.839 1.00 74.44 271 LYS A CA 1
ATOM 2164 C C . LYS A 1 271 ? -56.296 -33.162 26.747 1.00 74.44 271 LYS A C 1
ATOM 2166 O O . LYS A 1 271 ? -57.464 -33.428 27.030 1.00 74.44 271 LYS A O 1
ATOM 2171 N N . LEU A 1 272 ? -55.767 -33.330 25.535 1.00 60.81 272 LEU A N 1
ATOM 2172 C CA . LEU A 1 272 ? -56.366 -34.060 24.412 1.00 60.81 272 LEU A CA 1
ATOM 2173 C C . LEU A 1 272 ? -55.793 -35.478 24.367 1.00 60.81 272 LEU A C 1
ATOM 2175 O O . LEU A 1 272 ? -56.568 -36.386 24.002 1.00 60.81 272 LEU A O 1
#

pLDDT: mean 79.66, std 16.35, range [37.16, 97.12]

Secondary structure (DSSP, 8-state):
----------TTHHHHHHHHHHHHHHHHHHHHHHHH--S-HHHHHHHHHHHHHHHHHHHHHHHHHHHHHHHHHHHHHHHHHHHHHHHHHHHHHHHHHHHHHHHHHHHHHHHHH---EEEEEEEETTTEEEEEEEE-SSSPEEEEEEEESS--B---STT----TTS-BTTTSHHHHS-EEEE-TT-EEEEEEEETTS-STT-TTTTTS-SEEEEEEEEE-TT---EEEEEEEEGGGGSS-TTSHHHHHHHHHHHHHHHHHHHHHHHHHHTT-

Foldseek 3Di:
DDDDPDPPDPPCVVVVVVVVVVVVVVVVVVVCCVPPPDDDPVVSVVVVVVCVVVVVVVVVVVVVVVVVVVVVVVVVVVVVVVVVVVVVVVVVVVVVVVVVVVVVVVVVVCVQAPWDWDWDWDADDQAFTKIKTAGQGQFKFAQKEKAKPWWFAECPPDPDHDPPDPATPCVDPRNVGGDGIHGHGRMDMHGRYGRVQPDCPHPVCVPTDQKMKMWIWTDDDPDDIDIDIDIHHNVVCNPVPPPPVVVVVVVVVVVVVVVVVVVVVVVVVVVD